Protein AF-0000000077150838 (afdb_homodimer)

Sequence (210 aa):
MEHSELSVQKILDGSKCKIVLSGEIDIYTSQRFKNELNEAVKTCNDDLYIDCKELTYIDSTGLGILVGALKEVRKENNHIYICNLKDNIKKLFLITGLDKLFKIEMEHSELSVQKILDGSKCKIVLSGEIDIYTSQRFKNELNEAVKTCNDDLYIDCKELTYIDSTGLGILVGALKEVRKENNHIYICNLKDNIKKLFLITGLDKLFKIE

Nearest PDB structures (foldseek):
  6m36-assembly1_H  TM=9.328E-01  e=1.436E-11  Bacillus subtilis subsp. subtilis str. 168
  1th8-assembly1_B  TM=9.220E-01  e=1.096E-10  Geobacillus stearothermophilus
  1til-assembly1_B  TM=8.917E-01  e=2.407E-10  Geobacillus stearothermophilus
  8ih8-assembly1_A  TM=9.254E-01  e=3.720E-07  Mycobacterium tuberculosis H37Rv
  4qtp-assembly2_B  TM=9.194E-01  e=1.134E-06  Mycobacterium avium subsp. paratuberculosis K-10

pLDDT: mean 92.22, std 9.98, range [35.28, 98.44]

Secondary structure (DSSP, 8-state):
------EEEEEEETTEEEEEEEEEESTTTHHHHHHHHHHHHHH--S-EEEEEEEEEEE-HHHHHHHHHHHHHHHHTT--EEEES--HHHHHHHHHHTGGGTSEE-/------EEEEEEETTEEEEEEEEEESTTTHHHHHHHHHHHHHH--S-EEEEEEEEEEE-HHHHHHHHHHHHHHHHTT--EEEES--HHHHHHHHHHTGGGTSEE-

Foldseek 3Di:
DPQPQWDWDWDDDPLETEIEIAGEADPVCLVVVLVRLVVSLVVRLAEYEYECQHYDYYDPSNVVSVVVSLVSNVVSPHAYEYENDDPVVVVVCVVVVVCVSHHYD/DPQPQWDWDWDDDPLETEIEIAGEADPVCLVVVLVRLVVSLVVRLAEYEYECQHYDYYDPSNVVSVVVSLVSNVVSPHAYEYENDDPVVVVVCVVVVVCVSHHYD

Organism: Ruminiclostridium cellulolyticum (strain ATCC 35319 / DSM 5812 / JCM 6584 / H10) (NCBI:txid394503)

Radius of gyration: 17.08 Å; Cα contacts (8 Å, |Δi|>4): 404; chains: 2; bounding box: 40×52×39 Å

Structure (mmCIF, N/CA/C/O backbone):
data_AF-0000000077150838-model_v1
#
lo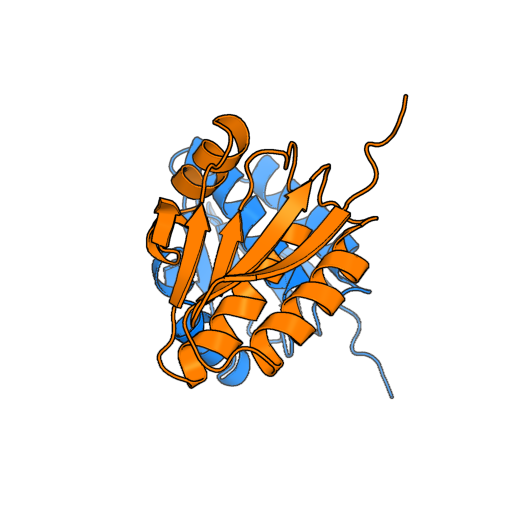op_
_entity.id
_entity.type
_entity.pdbx_description
1 polymer 'Anti-sigma factor antagonist'
#
loop_
_atom_site.group_PDB
_atom_site.id
_atom_site.type_symbol
_atom_site.label_atom_id
_atom_site.label_alt_id
_atom_site.label_comp_id
_atom_site.label_asym_id
_atom_site.label_entity_id
_atom_site.label_seq_id
_atom_site.pdbx_PDB_ins_code
_atom_site.Cartn_x
_atom_site.Cartn_y
_atom_site.Cartn_z
_atom_site.occupancy
_atom_site.B_iso_or_equiv
_atom_site.auth_seq_id
_atom_site.auth_comp_id
_atom_site.auth_asym_id
_atom_site.auth_atom_id
_atom_site.pdbx_PDB_model_num
ATOM 1 N N . MET A 1 1 ? -22.25 13.531 -12.141 1 35.28 1 MET A N 1
ATOM 2 C CA . MET A 1 1 ? -21.875 12.898 -10.883 1 35.28 1 MET A CA 1
ATOM 3 C C . MET A 1 1 ? -20.641 13.57 -10.281 1 35.28 1 MET A C 1
ATOM 5 O O . MET A 1 1 ? -19.625 13.734 -10.961 1 35.28 1 MET A O 1
ATOM 9 N N . GLU A 1 2 ? -20.734 14.523 -9.477 1 42.41 2 GLU A N 1
ATOM 10 C CA . GLU A 1 2 ? -19.672 15.367 -8.938 1 42.41 2 GLU A CA 1
ATOM 11 C C . GLU A 1 2 ? -18.484 14.523 -8.469 1 42.41 2 GLU A C 1
ATOM 13 O O . GLU A 1 2 ? -18.641 13.695 -7.57 1 42.41 2 GLU A O 1
ATOM 18 N N . HIS A 1 3 ? -17.75 13.859 -9.305 1 51.72 3 HIS A N 1
ATOM 19 C CA . HIS A 1 3 ? -16.547 13.242 -8.789 1 51.72 3 HIS A CA 1
ATOM 20 C C . HIS A 1 3 ? -15.914 14.086 -7.684 1 51.72 3 HIS A C 1
ATOM 22 O O . HIS A 1 3 ? -15.711 15.289 -7.859 1 51.72 3 HIS A O 1
ATOM 28 N N . SER A 1 4 ? -16.25 13.82 -6.457 1 63.56 4 SER A N 1
ATOM 29 C CA . SER A 1 4 ? -15.852 14.688 -5.352 1 63.56 4 SER A CA 1
ATOM 30 C C . SER A 1 4 ? -14.359 15 -5.402 1 63.56 4 SER A C 1
ATOM 32 O O . SER A 1 4 ? -13.531 14.086 -5.48 1 63.56 4 SER A O 1
ATOM 34 N N . GLU A 1 5 ? -14.031 16.078 -5.844 1 87.94 5 GLU A N 1
ATOM 35 C CA . GLU A 1 5 ? -12.688 16.625 -6.02 1 87.94 5 GLU A CA 1
ATOM 36 C C . GLU A 1 5 ? -11.859 16.469 -4.746 1 87.94 5 GLU A C 1
ATOM 38 O O . GLU A 1 5 ? -12.367 16.688 -3.643 1 87.94 5 GLU A O 1
ATOM 43 N N . LEU A 1 6 ? -10.75 15.844 -4.824 1 96.69 6 LEU A N 1
ATOM 44 C CA . LEU A 1 6 ? -9.844 15.672 -3.693 1 96.69 6 LEU A CA 1
ATOM 45 C C . LEU A 1 6 ? -9.344 17.016 -3.189 1 96.69 6 LEU A C 1
ATOM 47 O O . LEU A 1 6 ? -8.984 17.891 -3.984 1 96.69 6 LEU A O 1
ATOM 51 N N . SER A 1 7 ? -9.477 17.219 -1.882 1 97.44 7 SER A N 1
ATOM 52 C CA . SER A 1 7 ? -8.844 18.359 -1.238 1 97.44 7 SER A CA 1
ATOM 53 C C . SER A 1 7 ? -7.793 17.922 -0.229 1 97.44 7 SER A C 1
ATOM 55 O O . SER A 1 7 ? -8.008 16.969 0.526 1 97.44 7 SER A O 1
ATOM 57 N N . VAL A 1 8 ? -6.676 18.5 -0.31 1 97.38 8 VAL A N 1
ATOM 58 C CA . VAL A 1 8 ? -5.586 18.281 0.634 1 97.38 8 VAL A CA 1
ATOM 59 C C . VAL A 1 8 ? -5.191 19.609 1.287 1 97.38 8 VAL A C 1
ATOM 61 O O . VAL A 1 8 ? -4.711 20.516 0.612 1 97.38 8 VAL A O 1
ATOM 64 N N . GLN A 1 9 ? -5.461 19.688 2.551 1 96.31 9 GLN A N 1
ATOM 65 C CA . GLN A 1 9 ? -5.121 20.906 3.27 1 96.31 9 GLN A CA 1
ATOM 66 C C . GLN A 1 9 ? -4.055 20.656 4.328 1 96.31 9 GLN A C 1
ATOM 68 O O . GLN A 1 9 ? -4.188 19.719 5.133 1 96.31 9 GLN A O 1
ATOM 73 N N . LYS A 1 10 ? -3.006 21.438 4.32 1 93.88 10 LYS A N 1
ATOM 74 C CA . LYS A 1 10 ? -1.963 21.344 5.34 1 93.88 10 LYS A CA 1
ATOM 75 C C . LYS A 1 10 ? -2.197 22.375 6.453 1 93.88 10 LYS A C 1
ATOM 77 O O . LYS A 1 10 ? -2.445 23.547 6.184 1 93.88 10 LYS A O 1
ATOM 82 N N . ILE A 1 11 ? -2.229 21.828 7.598 1 91.06 11 ILE A N 1
ATOM 83 C CA . ILE A 1 11 ? -2.438 22.703 8.75 1 91.06 11 ILE A CA 1
ATOM 84 C C . ILE A 1 11 ? -1.291 22.516 9.742 1 91.06 11 ILE A C 1
ATOM 86 O O . ILE A 1 11 ? -0.839 21.406 9.992 1 91.06 11 ILE A O 1
ATOM 90 N N . LEU A 1 12 ? -0.723 23.594 10.195 1 82.06 12 LEU A N 1
ATOM 91 C CA . LEU A 1 12 ? 0.212 23.562 11.312 1 82.06 12 LEU A CA 1
ATOM 92 C C . LEU A 1 12 ? -0.512 23.797 12.633 1 82.06 12 LEU A C 1
ATOM 94 O O . LEU A 1 12 ? -1.201 24.797 12.797 1 82.06 12 LEU A O 1
ATOM 98 N N . ASP A 1 13 ? -0.674 22.766 13.336 1 77.88 13 ASP A N 1
ATOM 99 C CA . ASP A 1 13 ? -1.305 22.875 14.648 1 77.88 13 ASP A CA 1
ATOM 100 C C . ASP A 1 13 ? -0.265 22.797 15.766 1 77.88 13 ASP A C 1
ATOM 102 O O . ASP A 1 13 ? 0.03 21.719 16.281 1 77.88 13 ASP A O 1
ATOM 106 N N . GLY A 1 14 ? 0.119 23.891 16.234 1 77.38 14 GLY A N 1
ATOM 107 C CA . GLY A 1 14 ? 1.246 23.891 17.156 1 77.38 14 GLY A CA 1
ATOM 108 C C . GLY A 1 14 ? 2.5 23.281 16.562 1 77.38 14 GLY A C 1
ATOM 109 O O . GLY A 1 14 ? 2.973 23.703 15.508 1 77.38 14 GLY A O 1
ATOM 110 N N . SER A 1 15 ? 3 22.172 17.203 1 76.38 15 SER A N 1
ATOM 111 C CA . SER A 1 15 ? 4.191 21.469 16.719 1 76.38 15 SER A CA 1
ATOM 112 C C . SER A 1 15 ? 3.824 20.281 15.852 1 76.38 15 SER A C 1
ATOM 114 O O . SER A 1 15 ? 4.699 19.641 15.266 1 76.38 15 SER A O 1
ATOM 116 N N . LYS A 1 16 ? 2.482 20.219 15.695 1 84.12 16 LYS A N 1
ATOM 117 C CA . LYS A 1 16 ? 2.039 19.047 14.945 1 84.12 16 LYS A CA 1
ATOM 118 C C . LYS A 1 16 ? 1.765 19.406 13.484 1 84.12 16 LYS A C 1
ATOM 120 O O . LYS A 1 16 ? 1.167 20.438 13.195 1 84.12 16 LYS A O 1
ATOM 125 N N . CYS A 1 17 ? 2.287 18.578 12.609 1 93.25 17 CYS A N 1
ATOM 126 C CA . CYS A 1 17 ? 1.95 18.672 11.195 1 93.25 17 CYS A CA 1
ATOM 127 C C . CYS A 1 17 ? 0.695 17.859 10.875 1 93.25 17 CYS A C 1
ATOM 129 O O . CYS A 1 17 ? 0.64 16.656 11.148 1 93.25 17 CYS A O 1
ATOM 131 N N . LYS A 1 18 ? -0.279 18.562 10.391 1 95.62 18 LYS A N 1
ATOM 132 C CA . LYS A 1 18 ? -1.561 17.922 10.125 1 95.62 18 LYS A CA 1
ATOM 133 C C . LYS A 1 18 ? -1.988 18.125 8.672 1 95.62 18 LYS A C 1
ATOM 135 O O . LYS A 1 18 ? -1.862 19.219 8.133 1 95.62 18 LYS A O 1
ATOM 140 N N . ILE A 1 19 ? -2.498 17.062 8.047 1 96.5 19 ILE A N 1
ATOM 141 C CA . ILE A 1 19 ? -3.102 17.094 6.723 1 96.5 19 ILE A CA 1
ATOM 142 C C . ILE A 1 19 ? -4.574 16.703 6.816 1 96.5 19 ILE A C 1
ATOM 144 O O . ILE A 1 19 ? -4.926 15.711 7.457 1 96.5 19 ILE A O 1
ATOM 148 N N . VAL A 1 20 ? -5.391 17.531 6.188 1 97.56 20 VAL A N 1
ATOM 149 C CA . VAL A 1 20 ? -6.82 17.234 6.152 1 97.56 20 VAL A CA 1
ATOM 150 C C . VAL A 1 20 ? -7.23 16.828 4.746 1 97.56 20 VAL A C 1
ATOM 152 O O . VAL A 1 20 ? -6.984 17.547 3.777 1 97.56 20 VAL A O 1
ATOM 155 N N . LEU A 1 21 ? -7.887 15.648 4.68 1 98.19 21 LEU A N 1
ATOM 156 C CA . LEU A 1 21 ? -8.297 15.109 3.391 1 98.19 21 LEU A CA 1
ATOM 157 C C . LEU A 1 21 ? -9.812 15.141 3.24 1 98.19 21 LEU A C 1
ATOM 159 O O . LEU A 1 21 ? -10.539 14.852 4.191 1 98.19 21 LEU A O 1
ATOM 163 N N . SER A 1 22 ? -10.211 15.484 2.053 1 97.94 22 SER A N 1
ATOM 164 C CA . SER A 1 22 ? -11.617 15.367 1.684 1 97.94 22 SER A CA 1
ATOM 165 C C . SER A 1 22 ? -11.773 14.82 0.27 1 97.94 22 SER A C 1
ATOM 167 O O . SER A 1 22 ? -10.914 15.039 -0.586 1 97.94 22 SER A O 1
ATOM 169 N N . GLY A 1 23 ? -12.867 14.047 0.078 1 97.62 23 GLY A N 1
ATOM 170 C CA . GLY A 1 23 ? -13.141 13.508 -1.243 1 97.62 23 GLY A CA 1
ATOM 171 C C . GLY A 1 23 ? -12.633 12.086 -1.42 1 97.62 23 GLY A C 1
ATOM 172 O O . GLY A 1 23 ? -12.836 11.234 -0.552 1 97.62 23 GLY A O 1
ATOM 173 N N . GLU A 1 24 ? -12.133 11.828 -2.641 1 97.44 24 GLU A N 1
ATOM 174 C CA . GLU A 1 24 ? -11.734 10.461 -2.977 1 97.44 24 GLU A CA 1
ATOM 175 C C . GLU A 1 24 ? -10.289 10.422 -3.477 1 97.44 24 GLU A C 1
ATOM 177 O O . GLU A 1 24 ? -9.844 11.328 -4.18 1 97.44 24 GLU A O 1
ATOM 182 N N . ILE A 1 25 ? -9.602 9.352 -3.072 1 97.12 25 ILE A N 1
ATOM 183 C CA . ILE A 1 25 ? -8.258 9.102 -3.596 1 97.12 25 ILE A CA 1
ATOM 184 C C . ILE A 1 25 ? -8.281 7.875 -4.504 1 97.12 25 ILE A C 1
ATOM 186 O O . ILE A 1 25 ? -8.5 6.754 -4.035 1 97.12 25 ILE A O 1
ATOM 190 N N . ASP A 1 26 ? -8.109 8.156 -5.73 1 93.19 26 ASP A N 1
ATOM 191 C CA . ASP A 1 26 ? -8.055 7.113 -6.75 1 93.19 26 ASP A CA 1
ATOM 192 C C . ASP A 1 26 ? -6.973 7.41 -7.781 1 93.19 26 ASP A C 1
ATOM 194 O O . ASP A 1 26 ? -6.117 8.273 -7.559 1 93.19 26 ASP A O 1
ATOM 198 N N . ILE A 1 27 ? -7.043 6.703 -8.867 1 87.75 27 ILE A N 1
ATOM 199 C CA . ILE A 1 27 ? -5.984 6.801 -9.867 1 87.75 27 ILE A CA 1
ATOM 200 C C . ILE A 1 27 ? -5.93 8.227 -10.422 1 87.75 27 ILE A C 1
ATOM 202 O O . ILE A 1 27 ? -4.855 8.711 -10.789 1 87.75 27 ILE A O 1
ATOM 206 N N . TYR A 1 28 ? -7.023 8.883 -10.352 1 91 28 TYR A N 1
ATOM 207 C CA . TYR A 1 28 ? -7.102 10.203 -10.969 1 91 28 TYR A CA 1
ATOM 208 C C . TYR A 1 28 ? -6.605 11.281 -10.016 1 91 28 TYR A C 1
ATOM 210 O O . TYR A 1 28 ? -6.105 12.32 -10.445 1 91 28 TYR A O 1
ATOM 218 N N . THR A 1 29 ? -6.711 11.07 -8.727 1 95 29 THR A N 1
ATOM 219 C CA . THR A 1 29 ? -6.375 12.102 -7.754 1 95 29 THR A CA 1
ATOM 220 C C . THR A 1 29 ? -5.113 11.734 -6.984 1 95 29 THR A C 1
ATOM 222 O O . THR A 1 29 ? -4.578 12.547 -6.23 1 95 29 THR A O 1
ATOM 225 N N . SER A 1 30 ? -4.602 10.594 -7.215 1 94.69 30 SER A N 1
ATOM 226 C CA . SER A 1 30 ? -3.502 10.031 -6.434 1 94.69 30 SER A CA 1
ATOM 227 C C . SER A 1 30 ? -2.225 10.844 -6.609 1 94.69 30 SER A C 1
ATOM 229 O O . SER A 1 30 ? -1.438 10.984 -5.672 1 94.69 30 SER A O 1
ATOM 231 N N . GLN A 1 31 ? -2.004 11.312 -7.844 1 93.38 31 GLN A N 1
ATOM 232 C CA . GLN A 1 31 ? -0.782 12.078 -8.07 1 93.38 31 GLN A CA 1
ATOM 233 C C . GLN A 1 31 ? -0.76 13.344 -7.219 1 93.38 31 GLN A C 1
ATOM 235 O O . GLN A 1 31 ? 0.274 13.695 -6.648 1 93.38 31 GLN A O 1
ATOM 240 N N . ARG A 1 32 ? -1.81 13.969 -7.23 1 94.5 32 ARG A N 1
ATOM 241 C CA . ARG A 1 32 ? -1.914 15.156 -6.379 1 94.5 32 ARG A CA 1
ATOM 242 C C . ARG A 1 32 ? -1.705 14.789 -4.914 1 94.5 32 ARG A C 1
ATOM 244 O O . ARG A 1 32 ? -0.963 15.469 -4.199 1 94.5 32 ARG A O 1
ATOM 251 N N . PHE A 1 33 ? -2.352 13.781 -4.461 1 96.88 33 PHE A N 1
ATOM 252 C CA . PHE A 1 33 ? -2.199 13.32 -3.084 1 96.88 33 PHE A CA 1
ATOM 253 C C . PHE A 1 33 ? -0.743 13 -2.779 1 96.88 33 PHE A C 1
ATOM 255 O O . PHE A 1 33 ? -0.204 13.43 -1.76 1 96.88 33 PHE A O 1
ATOM 262 N N . LYS A 1 34 ? -0.144 12.312 -3.666 1 96.38 34 LYS A N 1
ATOM 263 C CA .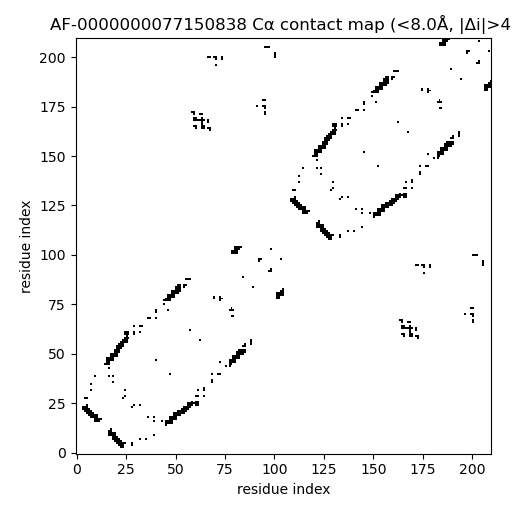 LYS A 1 34 ? 1.258 11.945 -3.504 1 96.38 34 LYS A CA 1
ATOM 264 C C . LYS A 1 34 ? 2.141 13.18 -3.342 1 96.38 34 LYS A C 1
ATOM 266 O O . LYS A 1 34 ? 2.953 13.25 -2.418 1 96.38 34 LYS A O 1
ATOM 271 N N . ASN A 1 35 ? 1.986 14.125 -4.223 1 96.06 35 ASN A N 1
ATOM 272 C CA . ASN A 1 35 ? 2.799 15.336 -4.188 1 96.06 35 ASN A CA 1
ATOM 273 C C . ASN A 1 35 ? 2.617 16.094 -2.875 1 96.06 35 ASN A C 1
ATOM 275 O O . ASN A 1 35 ? 3.598 16.5 -2.244 1 96.06 35 ASN A O 1
ATOM 279 N N . GLU A 1 36 ? 1.4 16.25 -2.512 1 95.75 36 GLU A N 1
ATOM 280 C CA . GLU A 1 36 ? 1.094 17.016 -1.308 1 95.75 36 GLU A CA 1
ATOM 281 C C . GLU A 1 36 ? 1.59 16.297 -0.055 1 95.75 36 GLU A C 1
ATOM 283 O O . GLU A 1 36 ? 2.127 16.938 0.856 1 95.75 36 GLU A O 1
ATOM 288 N N . LEU A 1 37 ? 1.388 15.023 -0.005 1 96.56 37 LEU A N 1
ATOM 289 C CA . LEU A 1 37 ? 1.838 14.242 1.144 1 96.56 37 LEU A CA 1
ATOM 290 C C . LEU A 1 37 ? 3.359 14.25 1.242 1 96.56 37 LEU A C 1
ATOM 292 O O . LEU A 1 37 ? 3.914 14.43 2.328 1 96.56 37 LEU A O 1
ATOM 296 N N . ASN A 1 38 ? 4.012 14.117 0.109 1 94.56 38 ASN A N 1
ATOM 297 C CA . ASN A 1 38 ? 5.469 14.148 0.093 1 94.56 38 ASN A CA 1
ATOM 298 C C . ASN A 1 38 ? 6.008 15.492 0.584 1 94.56 38 ASN A C 1
ATOM 300 O O . ASN A 1 38 ? 6.988 15.539 1.329 1 94.56 38 ASN A O 1
ATOM 304 N N . GLU A 1 39 ? 5.383 16.469 0.132 1 94.44 39 GLU A N 1
ATOM 305 C CA . GLU A 1 39 ? 5.789 17.797 0.577 1 94.44 39 GLU A CA 1
ATOM 306 C C . GLU A 1 39 ? 5.617 17.953 2.086 1 94.44 39 GLU A C 1
ATOM 308 O O . GLU A 1 39 ? 6.477 18.531 2.76 1 94.44 39 GLU A O 1
ATOM 313 N N . ALA A 1 40 ? 4.5 17.469 2.6 1 93.88 40 ALA A N 1
ATOM 314 C CA . ALA A 1 40 ? 4.242 17.547 4.035 1 93.88 40 ALA A CA 1
ATOM 315 C C . ALA A 1 40 ? 5.285 16.766 4.824 1 93.88 40 ALA A C 1
ATOM 317 O O . ALA A 1 40 ? 5.785 17.234 5.848 1 93.88 40 ALA A O 1
ATOM 318 N N . VAL A 1 41 ? 5.641 15.586 4.375 1 93.19 41 VAL A N 1
ATOM 319 C CA . VAL A 1 41 ? 6.613 14.727 5.035 1 93.19 41 VAL A CA 1
ATOM 320 C C . VAL A 1 41 ? 7.98 15.406 5.055 1 93.19 41 VAL A C 1
ATOM 322 O O . VAL A 1 41 ? 8.695 15.344 6.059 1 93.19 41 VAL A O 1
ATOM 325 N N . LYS A 1 42 ? 8.273 16.062 3.98 1 90.25 42 LYS A N 1
ATOM 326 C CA . LYS A 1 42 ? 9.578 16.719 3.854 1 90.25 42 LYS A CA 1
ATOM 327 C C . LYS A 1 42 ? 9.672 17.938 4.754 1 90.25 42 LYS A C 1
ATOM 329 O O . LYS A 1 42 ? 10.75 18.266 5.266 1 90.25 42 LYS A O 1
ATOM 334 N N . THR A 1 43 ? 8.586 18.547 4.898 1 88.94 43 THR A N 1
ATOM 335 C CA . THR A 1 43 ? 8.602 19.828 5.605 1 88.94 43 THR A CA 1
ATOM 336 C C . THR A 1 43 ? 8.359 19.625 7.098 1 88.94 43 THR A C 1
ATOM 338 O O . THR A 1 43 ? 8.805 20.422 7.922 1 88.94 43 THR A O 1
ATOM 341 N N . CYS A 1 44 ? 7.629 18.516 7.348 1 86.69 44 CYS A N 1
ATOM 342 C CA . CYS A 1 44 ? 7.309 18.203 8.742 1 86.69 44 CYS A CA 1
ATOM 343 C C . CYS A 1 44 ? 8.445 17.438 9.406 1 86.69 44 CYS A C 1
ATOM 345 O O . CYS A 1 44 ? 8.867 16.391 8.906 1 86.69 44 CYS A O 1
ATOM 347 N N . ASN A 1 45 ? 9.117 17.875 10.328 1 81.62 45 ASN A N 1
ATOM 348 C CA . ASN A 1 45 ? 10.188 17.188 11.055 1 81.62 45 ASN A CA 1
ATOM 349 C C . ASN A 1 45 ? 9.664 16.547 12.328 1 81.62 45 ASN A C 1
ATOM 351 O O . ASN A 1 45 ? 10.344 16.547 13.359 1 81.62 45 ASN A O 1
ATOM 355 N N . ASP A 1 46 ? 8.406 16.141 12.328 1 90.38 46 ASP A N 1
ATOM 356 C CA . ASP A 1 46 ? 7.73 15.523 13.461 1 90.38 46 ASP A CA 1
ATOM 357 C C . ASP A 1 46 ? 6.676 14.523 12.992 1 90.38 46 ASP A C 1
ATOM 359 O O . ASP A 1 46 ? 6.633 14.164 11.82 1 90.38 46 ASP A O 1
ATOM 363 N N . ASP A 1 47 ? 5.867 14.07 13.938 1 93.94 47 ASP A N 1
ATOM 364 C CA . ASP A 1 47 ? 4.762 13.18 13.594 1 93.94 47 ASP A CA 1
ATOM 365 C C . ASP A 1 47 ? 3.777 13.875 12.656 1 93.94 47 ASP A C 1
ATOM 367 O O . ASP A 1 47 ? 3.545 15.078 12.766 1 93.94 47 ASP A O 1
ATOM 371 N N . LEU A 1 48 ? 3.32 13.133 11.719 1 95.62 48 LEU A N 1
ATOM 372 C CA . LEU A 1 48 ? 2.334 13.641 10.773 1 95.62 48 LEU A CA 1
ATOM 373 C C . LEU A 1 48 ? 0.946 13.086 11.078 1 95.62 48 LEU A C 1
ATOM 375 O O . LEU A 1 48 ? 0.779 11.883 11.25 1 95.62 48 LEU A O 1
ATOM 379 N N . TYR A 1 49 ? -0.016 14 11.242 1 96.75 49 TYR A N 1
ATOM 380 C CA . TYR A 1 49 ? -1.407 13.633 11.469 1 96.75 49 TYR A CA 1
ATOM 381 C C . TYR A 1 49 ? -2.236 13.812 10.203 1 96.75 49 TYR A C 1
ATOM 383 O O . TYR A 1 49 ? -2.252 14.898 9.617 1 96.75 49 TYR A O 1
ATOM 391 N N . ILE A 1 50 ? -2.863 12.75 9.766 1 97.56 50 ILE A N 1
ATOM 392 C CA . ILE A 1 50 ? -3.723 12.797 8.594 1 97.56 50 ILE A CA 1
ATOM 393 C C . ILE A 1 50 ? -5.184 12.656 9.008 1 97.56 50 ILE A C 1
ATOM 395 O O . ILE A 1 50 ? -5.602 11.594 9.477 1 97.56 50 ILE A O 1
ATOM 399 N N . ASP A 1 51 ? -5.91 13.727 8.867 1 97.94 51 ASP A N 1
ATOM 400 C CA . ASP A 1 51 ? -7.332 13.742 9.211 1 97.94 51 ASP A CA 1
ATOM 401 C C . ASP A 1 51 ? -8.188 13.328 8.023 1 97.94 51 ASP A C 1
ATOM 403 O O . ASP A 1 51 ? -8.219 14.023 7 1 97.94 51 ASP A O 1
ATOM 407 N N . CYS A 1 52 ? -8.992 12.25 8.156 1 98.44 52 CYS A N 1
ATOM 408 C CA . CYS A 1 52 ? -9.734 11.656 7.047 1 98.44 52 CYS A CA 1
ATOM 409 C C . CYS A 1 52 ? -11.234 11.805 7.262 1 98.44 52 CYS A C 1
ATOM 411 O O . CYS A 1 52 ? -12.023 11.062 6.668 1 98.44 52 CYS A O 1
ATOM 413 N N . LYS A 1 53 ? -11.602 12.719 8.07 1 97.94 53 LYS A N 1
ATOM 414 C CA . LYS A 1 53 ? -13.008 12.891 8.43 1 97.94 53 LYS A CA 1
ATOM 415 C C . LYS A 1 53 ? -13.883 13.023 7.18 1 97.94 53 LYS A C 1
ATOM 417 O O . LYS A 1 53 ? -14.992 12.492 7.137 1 97.94 53 LYS A O 1
ATOM 422 N N . GLU A 1 54 ? -13.414 13.703 6.184 1 97.81 54 GLU A N 1
ATOM 423 C CA . GLU A 1 54 ? -14.219 13.969 5 1 97.81 54 GLU A CA 1
ATOM 424 C C . GLU A 1 54 ? -13.711 13.188 3.791 1 97.81 54 GLU A C 1
ATOM 426 O O . GLU A 1 54 ? -14.07 13.492 2.652 1 97.81 54 GLU A O 1
ATOM 431 N N . LEU A 1 55 ? -12.758 12.289 4.004 1 98.25 55 LEU A N 1
ATOM 432 C CA . LEU A 1 55 ? -12.344 11.367 2.951 1 98.25 55 LEU A CA 1
ATOM 433 C C . LEU A 1 55 ? -13.367 10.25 2.777 1 98.25 55 LEU A C 1
ATOM 435 O O . LEU A 1 55 ? -13.664 9.523 3.727 1 98.25 55 LEU A O 1
ATOM 439 N N . THR A 1 56 ? -13.82 10.008 1.562 1 97.75 56 THR A N 1
ATOM 440 C CA . THR A 1 56 ? -14.945 9.094 1.371 1 97.75 56 THR A CA 1
ATOM 441 C C . THR A 1 56 ? -14.477 7.805 0.694 1 97.75 56 THR A C 1
ATOM 443 O O . THR A 1 56 ? -15.188 6.793 0.721 1 97.75 56 THR A O 1
ATOM 446 N N . TYR A 1 57 ? -13.344 7.934 0.058 1 97.12 57 TYR A N 1
ATOM 447 C CA . TYR A 1 57 ? -12.875 6.754 -0.659 1 97.12 57 TYR A CA 1
ATOM 448 C C . TYR A 1 57 ? -11.359 6.797 -0.845 1 97.12 57 TYR A C 1
ATOM 450 O O . TYR A 1 57 ? -10.789 7.863 -1.068 1 97.12 57 TYR A O 1
ATOM 458 N N . ILE A 1 58 ? -10.734 5.605 -0.784 1 97.25 58 ILE A N 1
ATOM 459 C CA . ILE A 1 58 ? -9.328 5.434 -1.108 1 97.25 58 ILE A CA 1
ATOM 460 C C . ILE A 1 58 ? -9.102 4.062 -1.739 1 97.25 58 ILE A C 1
ATOM 462 O O . ILE A 1 58 ? -9.656 3.062 -1.276 1 97.25 58 ILE A O 1
ATOM 466 N N . ASP A 1 59 ? -8.367 4.023 -2.859 1 94.31 59 ASP A N 1
ATOM 467 C CA . ASP A 1 59 ? -8.094 2.736 -3.488 1 94.31 59 ASP A CA 1
ATOM 468 C C . ASP A 1 59 ? -6.645 2.307 -3.256 1 94.31 59 ASP A C 1
ATOM 470 O O . ASP A 1 59 ? -5.98 2.812 -2.35 1 94.31 59 ASP A O 1
ATOM 474 N N . SER A 1 60 ? -6.207 1.382 -3.982 1 93.44 60 SER A N 1
ATOM 475 C CA . SER A 1 60 ? -4.875 0.819 -3.795 1 93.44 60 SER A CA 1
ATOM 476 C C . SER A 1 60 ? -3.791 1.855 -4.074 1 93.44 60 SER A C 1
ATOM 478 O O . SER A 1 60 ? -2.736 1.848 -3.438 1 93.44 60 SER A O 1
ATOM 480 N N . THR A 1 61 ? -4.086 2.773 -5.023 1 93.31 61 THR A N 1
ATOM 481 C CA . THR A 1 61 ? -3.104 3.816 -5.305 1 93.31 61 THR A CA 1
ATOM 482 C C . THR A 1 61 ? -2.896 4.707 -4.082 1 93.31 61 THR A C 1
ATOM 484 O O . THR A 1 61 ? -1.76 5.012 -3.717 1 93.31 61 THR A O 1
ATOM 487 N N . GLY A 1 62 ? -3.961 5.062 -3.482 1 96.69 62 GLY A N 1
ATOM 488 C CA . GLY A 1 62 ? -3.887 5.855 -2.264 1 96.69 62 GLY A CA 1
ATOM 489 C C . GLY A 1 62 ? -3.195 5.129 -1.124 1 96.69 62 GLY A C 1
ATOM 490 O O . GLY A 1 62 ? -2.381 5.719 -0.41 1 96.69 62 GLY A O 1
ATOM 491 N N . LEU A 1 63 ? -3.482 3.908 -1 1 96.38 63 LEU A N 1
ATOM 492 C CA . LEU A 1 63 ? -2.861 3.111 0.051 1 96.38 63 LEU A CA 1
ATOM 493 C C . LEU A 1 63 ? -1.354 3.012 -0.16 1 96.38 63 LEU A C 1
ATOM 495 O O . LEU A 1 63 ? -0.58 3.115 0.795 1 96.38 63 LEU A O 1
ATOM 499 N N . GLY A 1 64 ? -0.996 2.797 -1.357 1 96.69 64 GLY A N 1
ATOM 500 C CA . GLY A 1 64 ? 0.422 2.744 -1.677 1 96.69 64 GLY A CA 1
ATOM 501 C C . GLY A 1 64 ? 1.152 4.035 -1.36 1 96.69 64 GLY A C 1
ATOM 502 O O . GLY A 1 64 ? 2.285 4.012 -0.873 1 96.69 64 GLY A O 1
ATOM 503 N N . ILE A 1 65 ? 0.481 5.109 -1.656 1 97.06 65 ILE A N 1
ATOM 504 C CA . ILE A 1 65 ? 1.059 6.422 -1.377 1 97.06 65 ILE A CA 1
ATOM 505 C C . ILE A 1 65 ? 1.258 6.586 0.127 1 97.06 65 ILE A C 1
ATOM 507 O O . ILE A 1 65 ? 2.295 7.086 0.571 1 97.06 65 ILE A O 1
ATOM 511 N N . LEU A 1 66 ? 0.303 6.152 0.945 1 97.44 66 LEU A N 1
ATOM 512 C CA . LEU A 1 66 ? 0.442 6.191 2.396 1 97.44 66 LEU A CA 1
ATOM 513 C C . LEU A 1 66 ? 1.624 5.34 2.852 1 97.44 66 LEU A C 1
ATOM 515 O O . LEU A 1 66 ? 2.424 5.777 3.684 1 97.44 66 LEU A O 1
ATOM 519 N N . VAL A 1 67 ? 1.787 4.223 2.273 1 96.19 67 VAL A N 1
ATOM 520 C CA . VAL A 1 67 ? 2.885 3.324 2.615 1 96.19 67 VAL A CA 1
ATOM 521 C C . VAL A 1 67 ? 4.215 3.957 2.213 1 96.19 67 VAL A C 1
ATOM 523 O O . VAL A 1 67 ? 5.199 3.879 2.955 1 96.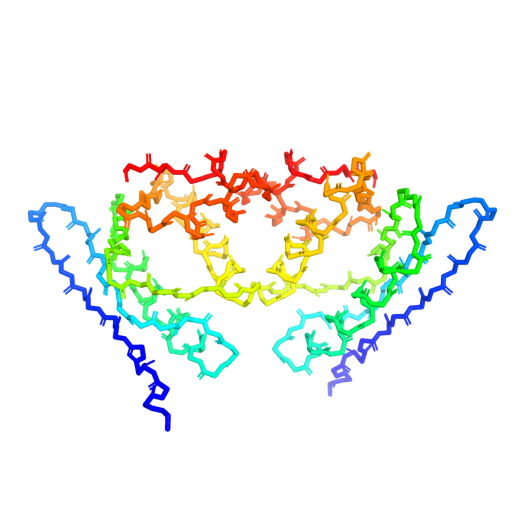19 67 VAL A O 1
ATOM 526 N N . GLY A 1 68 ? 4.238 4.523 1.051 1 94.56 68 GLY A N 1
ATOM 527 C CA . GLY A 1 68 ? 5.434 5.238 0.63 1 94.56 68 GLY A CA 1
ATOM 528 C C . GLY A 1 68 ? 5.836 6.344 1.587 1 94.56 68 GLY A C 1
ATOM 529 O O . GLY A 1 68 ? 7.023 6.551 1.842 1 94.56 68 GLY A O 1
ATOM 530 N N . ALA A 1 69 ? 4.863 7.047 2.055 1 95.19 69 ALA A N 1
ATOM 531 C CA . ALA A 1 69 ? 5.125 8.133 2.994 1 95.19 69 ALA A CA 1
ATOM 532 C C . ALA A 1 69 ? 5.68 7.602 4.312 1 95.19 69 ALA A C 1
ATOM 534 O O . ALA A 1 69 ? 6.484 8.266 4.969 1 95.19 69 ALA A O 1
ATOM 535 N N . LEU A 1 70 ? 5.211 6.449 4.688 1 93.44 70 LEU A N 1
ATOM 536 C CA . LEU A 1 70 ? 5.684 5.816 5.91 1 93.44 70 LEU A CA 1
ATOM 537 C C . LEU A 1 70 ? 7.191 5.574 5.852 1 93.44 70 LEU A C 1
ATOM 539 O O . LEU A 1 70 ? 7.895 5.785 6.84 1 93.44 70 LEU A O 1
ATOM 543 N N . LYS A 1 71 ? 7.633 5.137 4.711 1 91.62 71 LYS A N 1
ATOM 544 C CA . LYS A 1 71 ? 9.062 4.906 4.496 1 91.62 71 LYS A CA 1
ATOM 545 C C . LYS A 1 71 ? 9.875 6.152 4.828 1 91.62 71 LYS A C 1
ATOM 547 O O . LYS A 1 71 ? 10.883 6.074 5.531 1 91.62 71 LYS A O 1
ATOM 552 N N . GLU A 1 72 ? 9.383 7.242 4.422 1 91.62 72 GLU A N 1
ATOM 553 C CA . GLU A 1 72 ? 10.102 8.5 4.598 1 91.62 72 GLU A CA 1
ATOM 554 C C . GLU A 1 72 ? 10.047 8.969 6.051 1 91.62 72 GLU A C 1
ATOM 556 O O . GLU A 1 72 ? 11.055 9.422 6.602 1 91.62 72 GLU A O 1
ATOM 561 N N . VAL A 1 73 ? 8.953 8.836 6.625 1 92.81 73 VAL A N 1
ATOM 562 C CA . VAL A 1 73 ? 8.75 9.312 7.988 1 92.81 73 VAL A CA 1
ATOM 563 C C . VAL A 1 73 ? 9.539 8.453 8.969 1 92.81 73 VAL A C 1
ATOM 565 O O . VAL A 1 73 ? 10.094 8.961 9.945 1 92.81 73 VAL A O 1
ATOM 568 N N . ARG A 1 74 ? 9.656 7.18 8.719 1 92.25 74 ARG A N 1
ATOM 569 C CA . ARG A 1 74 ? 10.32 6.246 9.625 1 92.25 74 ARG A CA 1
ATOM 570 C C . ARG A 1 74 ? 11.836 6.422 9.578 1 92.25 74 ARG A C 1
ATOM 572 O O . ARG A 1 74 ? 12.531 6.109 10.547 1 92.25 74 ARG A O 1
ATOM 579 N N . LYS A 1 75 ? 12.25 6.902 8.469 1 88.56 75 LYS A N 1
ATOM 580 C CA . LYS A 1 75 ? 13.68 7.215 8.383 1 88.56 75 LYS A CA 1
ATOM 581 C C . LYS A 1 75 ? 14.086 8.227 9.453 1 88.56 75 LYS A C 1
ATOM 583 O O . LYS A 1 75 ? 15.234 8.227 9.898 1 88.56 75 LYS A O 1
ATOM 588 N N . GLU A 1 76 ? 13.18 9.016 9.898 1 88.75 76 GLU A N 1
ATOM 589 C CA . GLU A 1 76 ? 13.445 10.055 10.891 1 88.75 76 GLU A CA 1
ATOM 590 C C . GLU A 1 76 ? 12.867 9.68 12.25 1 88.75 76 GLU A C 1
ATOM 592 O O . GLU A 1 76 ? 12.75 10.531 13.133 1 88.75 76 GLU A O 1
ATOM 597 N N . ASN A 1 77 ? 12.398 8.453 12.398 1 91.69 77 ASN A N 1
ATOM 598 C CA . ASN A 1 77 ? 11.859 7.898 13.633 1 91.69 77 ASN A CA 1
ATOM 599 C C . ASN A 1 77 ? 10.57 8.602 14.047 1 91.69 77 ASN A C 1
ATOM 601 O O . ASN A 1 77 ? 10.32 8.812 15.234 1 91.69 77 ASN A O 1
ATOM 605 N N . ASN A 1 78 ? 9.875 9.141 13.078 1 93.31 78 ASN A N 1
ATOM 606 C CA . ASN A 1 78 ? 8.562 9.734 13.297 1 93.31 78 ASN A CA 1
ATOM 607 C C . ASN A 1 78 ? 7.441 8.75 12.945 1 93.31 78 ASN A C 1
ATOM 609 O O . ASN A 1 78 ? 7.707 7.629 12.516 1 93.31 78 ASN A O 1
ATOM 613 N N . HIS A 1 79 ? 6.152 9.273 13.219 1 93.88 79 HIS A N 1
ATOM 614 C CA . HIS A 1 79 ? 5 8.414 12.977 1 93.88 79 HIS A CA 1
ATOM 615 C C . HIS A 1 79 ? 3.936 9.141 12.156 1 93.88 79 HIS A C 1
ATOM 617 O O . HIS A 1 79 ? 3.936 10.375 12.078 1 93.88 79 HIS A O 1
ATOM 623 N N . ILE A 1 80 ? 3.18 8.289 11.484 1 95.62 80 ILE A N 1
ATOM 624 C CA . ILE A 1 80 ? 1.984 8.812 10.836 1 95.62 80 ILE A CA 1
ATOM 625 C C . ILE A 1 80 ? 0.74 8.359 11.594 1 95.62 80 ILE A C 1
ATOM 627 O O . ILE A 1 80 ? 0.537 7.168 11.812 1 95.62 80 ILE A O 1
ATOM 631 N N . TYR A 1 81 ? -0.018 9.344 12.039 1 96.56 81 TYR A N 1
ATOM 632 C CA . TYR A 1 81 ? -1.312 9.102 12.672 1 96.56 81 TYR A CA 1
ATOM 633 C C . TYR A 1 81 ? -2.449 9.328 11.68 1 96.56 81 TYR A C 1
ATOM 635 O O . TYR A 1 81 ? -2.533 10.383 11.047 1 96.56 81 TYR A O 1
ATOM 643 N N . ILE A 1 82 ? -3.238 8.297 11.477 1 98 82 ILE A N 1
ATOM 644 C CA . ILE A 1 82 ? -4.43 8.406 10.641 1 98 82 ILE A CA 1
ATOM 645 C C . ILE A 1 82 ? -5.664 8.594 11.531 1 98 82 ILE A C 1
ATOM 647 O O . ILE A 1 82 ? -5.984 7.727 12.344 1 98 82 ILE A O 1
ATOM 651 N N . CYS A 1 83 ? -6.355 9.703 11.312 1 97.81 83 CYS A N 1
ATOM 652 C CA . CYS A 1 83 ? -7.422 10.094 12.234 1 97.81 83 CYS A CA 1
ATOM 653 C C . CYS A 1 83 ? -8.766 10.125 11.516 1 97.81 83 CYS A C 1
ATOM 655 O O . CYS A 1 83 ? -8.844 10.484 10.344 1 97.81 83 CYS A O 1
ATOM 657 N N . ASN A 1 84 ? -9.852 9.688 12.242 1 98.25 84 ASN A N 1
ATOM 658 C CA . ASN A 1 84 ? -11.242 9.883 11.859 1 98.25 84 ASN A CA 1
ATOM 659 C C . ASN A 1 84 ? -11.57 9.148 10.555 1 98.25 84 ASN A C 1
ATOM 661 O O . ASN A 1 84 ? -12.227 9.711 9.672 1 98.25 84 ASN A O 1
ATOM 665 N N . LEU A 1 85 ? -11.062 7.969 10.438 1 97.94 85 LEU A N 1
ATOM 666 C CA . LEU A 1 85 ? -11.383 7.164 9.266 1 97.94 85 LEU A CA 1
ATOM 667 C C . LEU A 1 85 ? -12.867 6.812 9.25 1 97.94 85 LEU A C 1
ATOM 669 O O . LEU A 1 85 ? -13.438 6.441 10.273 1 97.94 85 LEU A O 1
ATOM 673 N N . LYS A 1 86 ? -13.422 6.965 8.141 1 98 86 LYS A N 1
ATOM 674 C CA . LYS A 1 86 ? -14.766 6.426 7.977 1 98 86 LYS A CA 1
ATOM 675 C C . LYS A 1 86 ? -14.766 4.902 8.039 1 98 86 LYS A C 1
ATOM 677 O O . LYS A 1 86 ? -13.742 4.27 7.766 1 98 86 LYS A O 1
ATOM 682 N N . ASP A 1 87 ? -15.867 4.312 8.305 1 97.06 87 ASP A N 1
ATOM 683 C CA . ASP A 1 87 ? -15.977 2.879 8.562 1 97.06 87 ASP A CA 1
ATOM 684 C C . ASP A 1 87 ? -15.469 2.064 7.375 1 97.06 87 ASP A C 1
ATOM 686 O O . ASP A 1 87 ? -14.742 1.083 7.555 1 97.06 87 ASP A O 1
ATOM 690 N N . ASN A 1 88 ? -15.859 2.473 6.191 1 96.06 88 ASN A N 1
ATOM 691 C CA . ASN A 1 88 ? -15.469 1.725 5 1 96.06 88 ASN A CA 1
ATOM 692 C C . ASN A 1 88 ? -13.953 1.739 4.797 1 96.06 88 ASN A C 1
ATOM 694 O O . ASN A 1 88 ? -13.367 0.729 4.41 1 96.06 88 ASN A O 1
ATOM 698 N N . ILE A 1 89 ? -13.336 2.867 5.102 1 97.38 89 ILE A N 1
ATOM 699 C CA . ILE A 1 89 ? -11.891 2.99 4.93 1 97.38 89 ILE A CA 1
ATOM 700 C C . ILE A 1 89 ? -11.18 2.283 6.078 1 97.38 89 ILE A C 1
ATOM 702 O O . ILE A 1 89 ? -10.148 1.631 5.867 1 97.38 89 ILE A O 1
ATOM 706 N N . LYS A 1 90 ? -11.742 2.404 7.242 1 96.94 90 LYS A N 1
ATOM 707 C CA . LYS A 1 90 ? -11.18 1.709 8.398 1 96.94 90 LYS A CA 1
ATOM 708 C C . LYS A 1 90 ? -11.164 0.199 8.18 1 96.94 90 LYS A C 1
ATOM 710 O O . LYS A 1 90 ? -10.18 -0.472 8.492 1 96.94 90 LYS A O 1
ATOM 715 N N . LYS A 1 91 ? -12.203 -0.308 7.672 1 94.5 91 LYS A N 1
ATOM 716 C CA . LYS A 1 91 ? -12.281 -1.734 7.367 1 94.5 91 LYS A CA 1
ATOM 717 C C . LYS A 1 91 ? -11.172 -2.154 6.406 1 94.5 91 LYS A C 1
ATOM 719 O O . LYS A 1 91 ? -10.578 -3.223 6.566 1 94.5 91 LYS A O 1
ATOM 724 N N . LEU A 1 92 ? -10.984 -1.318 5.457 1 94 92 LEU A N 1
ATOM 725 C CA . LEU A 1 92 ? -9.922 -1.583 4.492 1 94 92 LEU A CA 1
ATOM 726 C C . LEU A 1 92 ? -8.57 -1.691 5.191 1 94 92 LEU A C 1
ATOM 728 O O . LEU A 1 92 ? -7.793 -2.604 4.906 1 94 92 LEU A O 1
ATOM 732 N N . PHE A 1 93 ? -8.266 -0.818 6.129 1 96.25 93 PHE A N 1
ATOM 733 C CA . PHE A 1 93 ? -7.02 -0.848 6.883 1 96.25 93 PHE A CA 1
ATOM 734 C C . PHE A 1 93 ? -6.918 -2.125 7.711 1 96.25 93 PHE A C 1
ATOM 736 O O . PHE A 1 93 ? -5.852 -2.74 7.781 1 96.25 93 PHE A O 1
ATOM 743 N N . LEU A 1 94 ? -8.039 -2.541 8.258 1 94.62 94 LEU A N 1
ATOM 744 C CA . LEU A 1 94 ? -8.062 -3.717 9.117 1 94.62 94 LEU A CA 1
ATOM 745 C C . LEU A 1 94 ? -7.84 -4.992 8.312 1 94.62 94 LEU A C 1
ATOM 747 O O . LEU A 1 94 ? -6.996 -5.82 8.664 1 94.62 94 LEU A O 1
ATOM 751 N N . ILE A 1 95 ? -8.5 -5.082 7.199 1 92.62 95 ILE A N 1
ATOM 752 C CA . ILE A 1 95 ? -8.438 -6.293 6.383 1 92.62 95 ILE A CA 1
ATOM 753 C C . ILE A 1 95 ? -7.035 -6.449 5.805 1 92.62 95 ILE A C 1
ATOM 755 O O . ILE A 1 95 ? -6.512 -7.562 5.719 1 92.62 95 ILE A O 1
ATOM 759 N N . THR A 1 96 ? -6.438 -5.328 5.441 1 92.31 96 THR A N 1
ATOM 760 C CA . THR A 1 96 ? -5.129 -5.391 4.801 1 92.31 96 THR A CA 1
ATOM 761 C C . THR A 1 96 ? -4.02 -5.48 5.844 1 92.31 96 THR A C 1
ATOM 763 O O . THR A 1 96 ? -2.873 -5.801 5.516 1 92.31 96 THR A O 1
ATOM 766 N N . GLY A 1 97 ? -4.34 -5.145 7.129 1 93.19 97 GLY A N 1
ATOM 767 C CA . GLY A 1 97 ? -3.35 -5.137 8.195 1 93.19 97 GLY A CA 1
ATOM 768 C C . GLY A 1 97 ? -2.596 -3.824 8.305 1 93.19 97 GLY A C 1
ATOM 769 O O . GLY A 1 97 ? -1.64 -3.713 9.07 1 93.19 97 GLY A O 1
ATOM 770 N N . LEU A 1 98 ? -3.033 -2.83 7.559 1 94.94 98 LEU A N 1
ATOM 771 C CA . LEU A 1 98 ? -2.342 -1.546 7.582 1 94.94 98 LEU A CA 1
ATOM 772 C C . LEU A 1 98 ? -2.488 -0.871 8.938 1 94.94 98 LEU A C 1
ATOM 774 O O . LEU A 1 98 ? -1.704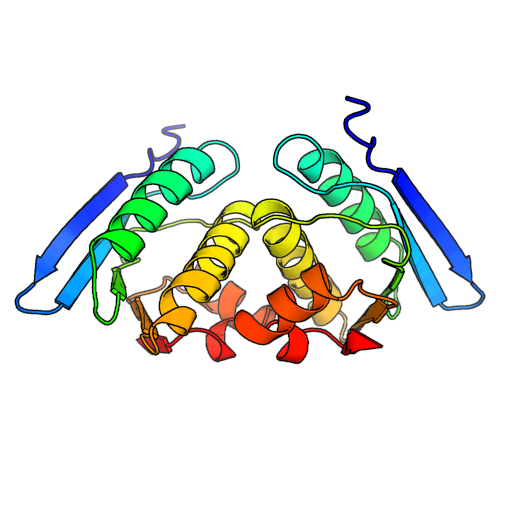 0.016 9.289 1 94.94 98 LEU A O 1
ATOM 778 N N . ASP A 1 99 ? -3.479 -1.287 9.68 1 94.31 99 ASP A N 1
ATOM 779 C CA . ASP A 1 99 ? -3.664 -0.752 11.023 1 94.31 99 ASP A CA 1
ATOM 780 C C . ASP A 1 99 ? -2.49 -1.119 11.93 1 94.31 99 ASP A C 1
ATOM 782 O O . ASP A 1 99 ? -2.311 -0.524 12.992 1 94.31 99 ASP A O 1
ATOM 786 N N . LYS A 1 100 ? -1.676 -1.993 11.547 1 93.75 100 LYS A N 1
ATOM 787 C CA . LYS A 1 100 ? -0.483 -2.369 12.297 1 93.75 100 LYS A CA 1
ATOM 788 C C . LYS A 1 100 ? 0.702 -1.481 11.93 1 93.75 100 LYS A C 1
ATOM 790 O O . LYS A 1 100 ? 1.706 -1.451 12.648 1 93.75 100 LYS A O 1
ATOM 795 N N . LEU A 1 101 ? 0.62 -0.812 10.805 1 94.06 101 LEU A N 1
ATOM 796 C CA . LEU A 1 101 ? 1.731 -0.006 10.312 1 94.06 101 LEU A CA 1
ATOM 797 C C . LEU A 1 101 ? 1.528 1.467 10.648 1 94.06 101 LEU A C 1
ATOM 799 O O . LEU A 1 101 ? 2.498 2.211 10.812 1 94.06 101 LEU A O 1
ATOM 803 N N . PHE A 1 102 ? 0.265 1.781 10.703 1 95.06 102 PHE A N 1
ATOM 804 C CA . PHE A 1 102 ? -0.104 3.158 11.008 1 95.06 102 PHE A CA 1
ATOM 805 C C . PHE A 1 102 ? -0.717 3.254 12.398 1 95.06 102 PHE A C 1
ATOM 807 O O . PHE A 1 102 ? -1.285 2.283 12.906 1 95.06 102 PHE A O 1
ATOM 814 N N . LYS A 1 103 ? -0.575 4.426 12.992 1 94 103 LYS A N 1
ATOM 815 C CA . LYS A 1 103 ? -1.349 4.715 14.195 1 94 103 LYS A CA 1
ATOM 816 C C . LYS A 1 103 ? -2.732 5.25 13.844 1 94 103 LYS A C 1
ATOM 818 O O . LYS A 1 103 ? -2.855 6.324 13.258 1 94 103 LYS A O 1
ATOM 823 N N . ILE A 1 104 ? -3.723 4.441 14.211 1 95 104 ILE A N 1
ATOM 824 C CA . ILE A 1 104 ? -5.09 4.84 13.883 1 95 104 ILE A CA 1
ATOM 825 C C . ILE A 1 104 ? -5.738 5.488 15.102 1 95 104 ILE A C 1
ATOM 827 O O . ILE A 1 104 ? -5.691 4.938 16.203 1 95 104 ILE A O 1
ATOM 831 N N . GLU A 1 105 ? -6.211 6.602 14.961 1 89.12 105 GLU A N 1
ATOM 832 C CA . GLU A 1 105 ? -6.879 7.336 16.031 1 89.12 105 GLU A CA 1
ATOM 833 C C . GLU A 1 105 ? -8.312 7.688 15.656 1 89.12 105 GLU A C 1
ATOM 835 O O . GLU A 1 105 ? -8.586 8.031 14.508 1 89.12 105 GLU A O 1
ATOM 840 N N . MET B 1 1 ? 17.484 4.055 -23.188 1 35.53 1 MET B N 1
ATOM 841 C CA . MET B 1 1 ? 17.453 3.426 -21.875 1 35.53 1 MET B CA 1
ATOM 842 C C . MET B 1 1 ? 16.297 2.447 -21.75 1 35.53 1 MET B C 1
ATOM 844 O O . MET B 1 1 ? 15.148 2.807 -22.016 1 35.53 1 MET B O 1
ATOM 848 N N . GLU B 1 2 ? 16.406 1.237 -22.062 1 42.75 2 GLU B N 1
ATOM 849 C CA . GLU B 1 2 ? 15.359 0.228 -22.188 1 42.75 2 GLU B CA 1
ATOM 850 C C . GLU B 1 2 ? 14.445 0.245 -20.969 1 42.75 2 GLU B C 1
ATOM 852 O O . GLU B 1 2 ? 14.898 0.039 -19.828 1 42.75 2 GLU B O 1
ATOM 857 N N . HIS B 1 3 ? 13.633 1.261 -20.734 1 51.72 3 HIS B N 1
ATOM 858 C CA . HIS B 1 3 ? 12.656 1.108 -19.656 1 51.72 3 HIS B CA 1
ATOM 859 C C . HIS B 1 3 ? 12.195 -0.339 -19.547 1 51.72 3 HIS B C 1
ATOM 861 O O . HIS B 1 3 ? 11.789 -0.951 -20.531 1 51.72 3 HIS B O 1
ATOM 867 N N . SER B 1 4 ? 12.852 -1.098 -18.719 1 63.5 4 SER B N 1
ATOM 868 C CA . SER B 1 4 ? 12.617 -2.537 -18.672 1 63.5 4 SER B CA 1
ATOM 869 C C . SER B 1 4 ? 11.125 -2.855 -18.562 1 63.5 4 SER B C 1
ATOM 871 O O . SER B 1 4 ? 10.445 -2.342 -17.672 1 63.5 4 SER B O 1
ATOM 873 N N . GLU B 1 5 ? 10.562 -3.168 -19.594 1 88.12 5 GLU B N 1
ATOM 874 C CA . GLU B 1 5 ? 9.156 -3.518 -19.766 1 88.12 5 GLU B CA 1
ATOM 875 C C . GLU B 1 5 ? 8.703 -4.539 -18.734 1 88.12 5 GLU B C 1
ATOM 877 O O . GLU B 1 5 ? 9.438 -5.473 -18.406 1 88.12 5 GLU B O 1
ATOM 882 N N . LEU B 1 6 ? 7.68 -4.254 -18.016 1 96.75 6 LEU B N 1
ATOM 883 C CA . LEU B 1 6 ? 7.121 -5.164 -17.016 1 96.75 6 LEU B CA 1
ATOM 884 C C . LEU B 1 6 ? 6.598 -6.438 -17.688 1 96.75 6 LEU B C 1
ATOM 886 O O . LEU B 1 6 ? 5.941 -6.375 -18.719 1 96.75 6 LEU B O 1
ATOM 890 N N . SER B 1 7 ? 7.023 -7.562 -17.141 1 97.44 7 SER B N 1
ATOM 891 C CA . SER B 1 7 ? 6.434 -8.844 -17.531 1 97.44 7 SER B CA 1
ATOM 892 C C . SER B 1 7 ? 5.738 -9.508 -16.344 1 97.44 7 SER B C 1
ATOM 894 O O . SER B 1 7 ? 6.262 -9.508 -15.234 1 97.44 7 SER B O 1
ATOM 896 N N . VAL B 1 8 ? 4.582 -9.945 -16.562 1 97.38 8 VAL B N 1
ATOM 897 C CA . VAL B 1 8 ? 3.805 -10.703 -15.586 1 97.38 8 VAL B CA 1
ATOM 898 C C . VAL B 1 8 ? 3.426 -12.062 -16.156 1 97.38 8 VAL B C 1
ATOM 900 O O . VAL B 1 8 ? 2.68 -12.141 -17.141 1 97.38 8 VAL B O 1
ATOM 903 N N . GLN B 1 9 ? 3.98 -13.07 -15.594 1 96.38 9 GLN B N 1
ATOM 904 C CA . GLN B 1 9 ? 3.682 -14.414 -16.062 1 96.38 9 GLN B CA 1
ATOM 905 C C . GLN B 1 9 ? 2.963 -15.227 -14.992 1 96.38 9 GLN B C 1
ATOM 907 O O . GLN B 1 9 ? 3.412 -15.289 -13.852 1 96.38 9 GLN B O 1
ATOM 912 N N . LYS B 1 10 ? 1.849 -15.836 -15.359 1 94 10 LYS B N 1
ATOM 913 C CA . LYS B 1 10 ? 1.118 -16.719 -14.453 1 94 10 LYS B CA 1
ATOM 914 C C . LYS B 1 10 ? 1.491 -18.172 -14.695 1 94 10 LYS B C 1
ATOM 916 O O . LYS B 1 10 ? 1.504 -18.641 -15.836 1 94 10 LYS B O 1
ATOM 921 N N . ILE B 1 11 ? 1.891 -18.75 -13.633 1 91.19 11 ILE B N 1
ATOM 922 C CA . ILE B 1 11 ? 2.273 -20.156 -13.727 1 91.19 11 ILE B CA 1
ATOM 923 C C . ILE B 1 11 ? 1.451 -20.984 -12.734 1 91.19 11 ILE B C 1
ATOM 925 O O . ILE B 1 11 ? 1.23 -20.562 -11.602 1 91.19 11 ILE B O 1
ATOM 929 N N . LEU B 1 12 ? 0.889 -22.062 -13.188 1 82.56 12 LEU B N 1
ATOM 930 C CA . LEU B 1 12 ? 0.285 -23.031 -12.289 1 82.56 12 LEU B CA 1
ATOM 931 C C . LEU B 1 12 ? 1.285 -24.125 -11.93 1 82.56 12 LEU B C 1
ATOM 933 O O . LEU B 1 12 ? 1.848 -24.781 -12.812 1 82.56 12 LEU B O 1
ATOM 937 N N . ASP B 1 13 ? 1.773 -24.047 -10.766 1 78.25 13 ASP B N 1
ATOM 938 C CA . ASP B 1 13 ? 2.701 -25.078 -10.281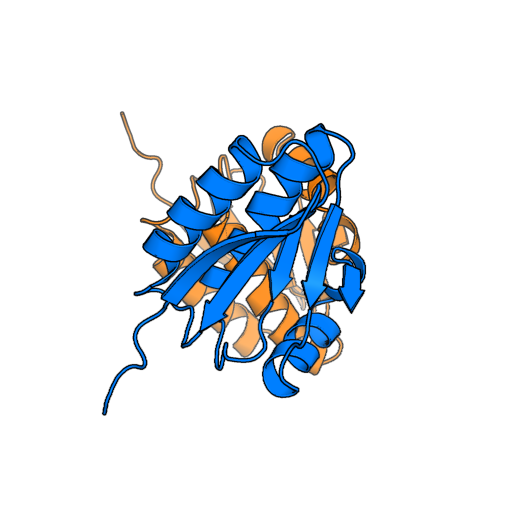 1 78.25 13 ASP B CA 1
ATOM 939 C C . ASP B 1 13 ? 2 -26.047 -9.344 1 78.25 13 ASP B C 1
ATOM 941 O O . ASP B 1 13 ? 1.988 -25.844 -8.125 1 78.25 13 ASP B O 1
ATOM 945 N N . GLY B 1 14 ? 1.614 -27.109 -9.836 1 77.81 14 GLY B N 1
ATOM 946 C CA . GLY B 1 14 ? 0.769 -27.984 -9.047 1 77.81 14 GLY B CA 1
ATOM 947 C C . GLY B 1 14 ? -0.507 -27.312 -8.57 1 77.81 14 GLY B C 1
ATOM 948 O O . GLY B 1 14 ? -1.283 -26.812 -9.375 1 77.81 14 GLY B O 1
ATOM 949 N N . SER B 1 15 ? -0.677 -27.219 -7.211 1 76.62 15 SER B N 1
ATOM 950 C CA . SER B 1 15 ? -1.856 -26.594 -6.637 1 76.62 15 SER B CA 1
ATOM 951 C C . SER B 1 15 ? -1.576 -25.141 -6.273 1 76.62 15 SER B C 1
ATOM 953 O O . SER B 1 15 ? -2.486 -24.406 -5.879 1 76.62 15 SER B O 1
ATOM 955 N N . LYS B 1 16 ? -0.32 -24.797 -6.652 1 84.31 16 LYS B N 1
ATOM 956 C CA . LYS B 1 16 ? 0.057 -23.453 -6.258 1 84.31 16 LYS B CA 1
ATOM 957 C C . LYS B 1 16 ? -0.094 -22.469 -7.418 1 84.31 16 LYS B C 1
ATOM 959 O O . LYS B 1 16 ? 0.28 -22.781 -8.555 1 84.31 16 LYS B O 1
ATOM 964 N N . CYS B 1 17 ? -0.73 -21.359 -7.137 1 93.38 17 CYS B N 1
ATOM 965 C CA . CYS B 1 17 ? -0.779 -20.25 -8.086 1 93.38 17 CYS B CA 1
ATOM 966 C C . CYS B 1 17 ? 0.444 -19.359 -7.941 1 93.38 17 CYS B C 1
ATOM 968 O O . CYS B 1 17 ? 0.709 -18.828 -6.859 1 93.38 17 CYS B O 1
ATOM 970 N N . LYS B 1 18 ? 1.171 -19.266 -9.008 1 95.62 18 LYS B N 1
ATOM 971 C CA . LYS B 1 18 ? 2.41 -18.5 -8.969 1 95.62 18 LYS B CA 1
ATOM 972 C C . LYS B 1 18 ? 2.424 -17.422 -10.055 1 95.62 18 LYS B C 1
ATOM 974 O O . LYS B 1 18 ? 2.029 -17.672 -11.195 1 95.62 18 LYS B O 1
ATOM 979 N N . ILE B 1 19 ? 2.893 -16.219 -9.688 1 96.56 19 ILE B N 1
ATOM 980 C CA . ILE B 1 19 ? 3.127 -15.109 -10.609 1 96.56 19 ILE B CA 1
ATOM 981 C C . ILE B 1 19 ? 4.613 -14.758 -10.633 1 96.56 19 ILE B C 1
ATOM 983 O O . ILE B 1 19 ? 5.238 -14.625 -9.578 1 96.56 19 ILE B O 1
ATOM 987 N N . VAL B 1 20 ? 5.129 -14.648 -11.836 1 97.56 20 VAL B N 1
ATOM 988 C CA . VAL B 1 20 ? 6.527 -14.266 -12 1 97.56 20 VAL B CA 1
ATOM 989 C C . VAL B 1 20 ? 6.613 -12.852 -12.555 1 97.56 20 VAL B C 1
ATOM 991 O O . VAL B 1 20 ? 6.039 -12.555 -13.609 1 97.56 20 VAL B O 1
ATOM 994 N N . LEU B 1 21 ? 7.367 -12.008 -11.828 1 98.19 21 LEU B N 1
ATOM 995 C CA . LEU B 1 21 ? 7.504 -10.617 -12.227 1 98.19 21 LEU B CA 1
ATOM 996 C C . LEU B 1 21 ? 8.914 -10.32 -12.727 1 98.19 21 LEU B C 1
ATOM 998 O O . LEU B 1 21 ? 9.891 -10.805 -12.148 1 98.19 21 LEU B O 1
ATOM 1002 N N . SER B 1 22 ? 8.953 -9.531 -13.758 1 97.94 22 SER B N 1
ATOM 1003 C CA . SER B 1 22 ? 10.219 -8.984 -14.234 1 97.94 22 SER B CA 1
ATOM 1004 C C . SER B 1 22 ? 10.086 -7.52 -14.625 1 97.94 22 SER B C 1
ATOM 1006 O O . SER B 1 22 ? 9.008 -7.082 -15.047 1 97.94 22 SER B O 1
ATOM 1008 N N . GLY B 1 23 ? 11.18 -6.773 -14.406 1 97.62 23 GLY B N 1
ATOM 1009 C CA . GLY B 1 23 ? 11.172 -5.371 -14.781 1 97.62 23 GLY B CA 1
ATOM 1010 C C . GLY B 1 23 ? 10.82 -4.445 -13.633 1 97.62 23 GLY B C 1
ATOM 1011 O O . GLY B 1 23 ? 11.336 -4.594 -12.531 1 97.62 23 GLY B O 1
ATOM 1012 N N . GLU B 1 24 ? 10.07 -3.383 -13.984 1 97.44 24 GLU B N 1
ATOM 1013 C CA . GLU B 1 24 ? 9.766 -2.352 -12.992 1 97.44 24 GLU B CA 1
ATOM 1014 C C . GLU B 1 24 ? 8.266 -2.121 -12.875 1 97.44 24 GLU B C 1
ATOM 1016 O O . GLU B 1 24 ? 7.543 -2.174 -13.867 1 97.44 24 GLU B O 1
ATOM 1021 N N . ILE B 1 25 ? 7.832 -1.893 -11.633 1 97.06 25 ILE B N 1
ATOM 1022 C CA . ILE B 1 25 ? 6.449 -1.504 -11.391 1 97.06 25 ILE B CA 1
ATOM 1023 C C . ILE B 1 25 ? 6.395 -0.047 -10.938 1 97.06 25 ILE B C 1
ATOM 1025 O O . ILE B 1 25 ? 6.867 0.288 -9.844 1 97.06 25 ILE B O 1
ATOM 1029 N N . ASP B 1 26 ? 5.891 0.732 -11.789 1 93.19 26 ASP B N 1
ATOM 1030 C CA . ASP B 1 26 ? 5.707 2.156 -11.523 1 93.19 26 ASP B CA 1
ATOM 1031 C C . ASP B 1 26 ? 4.363 2.646 -12.062 1 93.19 26 ASP B C 1
ATOM 1033 O O . ASP B 1 26 ? 3.496 1.841 -12.406 1 93.19 26 ASP B O 1
ATOM 1037 N N . ILE B 1 27 ? 4.234 3.934 -12.133 1 87.69 27 ILE B N 1
ATOM 1038 C CA . ILE B 1 27 ? 2.947 4.52 -12.492 1 87.69 27 ILE B CA 1
ATOM 1039 C C . ILE B 1 27 ? 2.572 4.094 -13.914 1 87.69 27 ILE B C 1
ATOM 1041 O O . ILE B 1 27 ? 1.389 3.949 -14.227 1 87.69 27 ILE B O 1
ATOM 1045 N N . TYR B 1 28 ? 3.561 3.801 -14.68 1 91.06 28 TYR B N 1
ATOM 1046 C CA . TYR B 1 28 ? 3.307 3.504 -16.094 1 91.06 28 TYR B CA 1
ATOM 1047 C C . TYR B 1 28 ? 2.936 2.037 -16.281 1 91.06 28 TYR B C 1
ATOM 1049 O O . TYR B 1 28 ? 2.209 1.689 -17.219 1 91.06 28 TYR B O 1
ATOM 1057 N N . THR B 1 29 ? 3.396 1.163 -15.422 1 95 29 THR B N 1
ATOM 1058 C CA . THR B 1 29 ? 3.193 -0.27 -15.609 1 95 29 THR B CA 1
ATOM 1059 C C . THR B 1 29 ? 2.223 -0.817 -14.562 1 95 29 THR B C 1
ATOM 1061 O O . THR B 1 29 ? 1.8 -1.973 -14.648 1 95 29 THR B O 1
ATOM 1064 N N . SER B 1 30 ? 1.823 -0.018 -13.656 1 94.75 30 SER B N 1
ATOM 1065 C CA . SER B 1 30 ? 1.042 -0.438 -12.5 1 94.75 30 SER B CA 1
ATOM 1066 C C . SER B 1 30 ? -0.332 -0.953 -12.914 1 94.75 30 SER B C 1
ATOM 1068 O O . SER B 1 30 ? -0.865 -1.88 -12.305 1 94.75 30 SER B O 1
ATOM 1070 N N . GLN B 1 31 ? -0.921 -0.291 -13.922 1 93.38 31 GLN B N 1
ATOM 1071 C CA . GLN B 1 31 ? -2.248 -0.73 -14.344 1 93.38 31 GLN B CA 1
ATOM 1072 C C . GLN B 1 31 ? -2.213 -2.166 -14.859 1 93.38 31 GLN B C 1
ATOM 1074 O O . GLN B 1 31 ? -3.104 -2.963 -14.555 1 93.38 31 GLN B O 1
ATOM 1079 N N . ARG B 1 32 ? -1.288 -2.404 -15.625 1 94.56 32 ARG B N 1
ATOM 1080 C CA . ARG B 1 32 ? -1.122 -3.771 -16.109 1 94.56 32 ARG B CA 1
ATOM 1081 C C . ARG B 1 32 ? -0.899 -4.738 -14.953 1 94.56 32 ARG B C 1
ATOM 1083 O O . ARG B 1 32 ? -1.515 -5.805 -14.898 1 94.56 32 ARG B O 1
ATOM 1090 N N . PHE B 1 33 ? -0.032 -4.406 -14.062 1 96.94 33 PHE B N 1
ATOM 1091 C CA . PHE B 1 33 ? 0.233 -5.23 -12.891 1 96.94 33 PHE B CA 1
ATOM 1092 C C . PHE B 1 33 ? -1.043 -5.465 -12.094 1 96.94 33 PHE B C 1
ATOM 1094 O O . PHE B 1 33 ? -1.354 -6.602 -11.727 1 96.94 33 PHE B O 1
ATOM 1101 N N . LYS B 1 34 ? -1.757 -4.434 -11.883 1 96.44 34 LYS B N 1
ATOM 1102 C CA . LYS B 1 34 ? -3.01 -4.52 -11.141 1 96.44 34 LYS B CA 1
ATOM 1103 C C . LYS B 1 34 ? -3.975 -5.5 -11.797 1 96.44 34 LYS B C 1
ATOM 1105 O O . LYS B 1 34 ? -4.527 -6.379 -11.133 1 96.44 34 LYS B O 1
ATOM 1110 N N . ASN B 1 35 ? -4.18 -5.352 -13.086 1 96.12 35 ASN B N 1
ATOM 1111 C CA . ASN B 1 35 ? -5.105 -6.211 -13.82 1 96.12 35 ASN B CA 1
ATOM 1112 C C . ASN B 1 35 ? -4.695 -7.68 -13.734 1 96.12 35 ASN B C 1
ATOM 1114 O O . ASN B 1 35 ? -5.523 -8.547 -13.445 1 96.12 35 ASN B O 1
ATOM 1118 N N . GLU B 1 36 ? -3.451 -7.902 -13.961 1 95.88 36 GLU B N 1
ATOM 1119 C CA . GLU B 1 36 ? -2.947 -9.273 -13.969 1 95.88 36 GLU B CA 1
ATOM 1120 C C . GLU B 1 36 ? -3.012 -9.898 -12.578 1 95.88 36 GLU B C 1
ATOM 1122 O O . GLU B 1 36 ? -3.379 -11.062 -12.43 1 95.88 36 GLU B O 1
ATOM 1127 N N . LEU B 1 37 ? -2.635 -9.156 -11.594 1 96.62 37 LEU B N 1
ATOM 1128 C CA . LEU B 1 37 ? -2.672 -9.648 -10.219 1 96.62 37 LEU B CA 1
ATOM 1129 C C . LEU B 1 37 ? -4.105 -9.93 -9.789 1 96.62 37 LEU B C 1
ATOM 1131 O O . LEU B 1 37 ? -4.383 -10.969 -9.18 1 96.62 37 LEU B O 1
ATOM 1135 N N . ASN B 1 38 ? -5.008 -9.039 -10.141 1 94.56 38 ASN B N 1
ATOM 1136 C CA . ASN B 1 38 ? -6.414 -9.234 -9.805 1 94.56 38 ASN B CA 1
ATOM 1137 C C . ASN B 1 38 ? -6.977 -10.492 -10.453 1 94.56 38 ASN B C 1
ATOM 1139 O O . ASN B 1 38 ? -7.734 -11.234 -9.828 1 94.56 38 ASN B O 1
ATOM 1143 N N . GLU B 1 39 ? -6.621 -10.641 -11.641 1 94.56 39 GLU B N 1
ATOM 1144 C CA . GLU B 1 39 ? -7.066 -11.836 -12.336 1 94.56 39 GLU B CA 1
ATOM 1145 C C . GLU B 1 39 ? -6.539 -13.102 -11.656 1 94.56 39 GLU B C 1
ATOM 1147 O O . GLU B 1 39 ? -7.27 -14.086 -11.508 1 94.56 39 GLU B O 1
ATOM 1152 N N . ALA B 1 40 ? -5.27 -13.086 -11.273 1 93.94 40 ALA B N 1
ATOM 1153 C CA . ALA B 1 40 ? -4.668 -14.234 -10.594 1 93.94 40 ALA B CA 1
ATOM 1154 C C . ALA B 1 40 ? -5.363 -14.516 -9.266 1 93.94 40 ALA B C 1
ATOM 1156 O O . ALA B 1 40 ? -5.645 -15.672 -8.945 1 93.94 40 ALA B O 1
ATOM 1157 N N . VAL B 1 41 ? -5.672 -13.492 -8.5 1 93.25 41 VAL B N 1
ATOM 1158 C CA . VAL B 1 41 ? -6.32 -13.625 -7.199 1 93.25 41 VAL B CA 1
ATOM 1159 C C . VAL B 1 41 ? -7.715 -14.227 -7.375 1 93.25 41 VAL B C 1
ATOM 1161 O O . VAL B 1 41 ? -8.133 -15.07 -6.586 1 93.25 41 VAL B O 1
ATOM 1164 N N . LYS B 1 42 ? -8.352 -13.812 -8.43 1 90.38 42 LYS B N 1
ATOM 1165 C CA . LYS B 1 42 ? -9.719 -14.266 -8.68 1 90.38 42 LYS B CA 1
ATOM 1166 C C . LYS B 1 42 ? -9.734 -15.727 -9.125 1 90.38 42 LYS B C 1
ATOM 1168 O O . LYS B 1 42 ? -10.672 -16.469 -8.82 1 90.38 42 LYS B O 1
ATOM 1173 N N . THR B 1 43 ? -8.734 -16.062 -9.797 1 88.94 43 THR B N 1
ATOM 1174 C CA . THR B 1 43 ? -8.734 -17.391 -10.406 1 88.94 43 THR B CA 1
ATOM 1175 C C . THR B 1 43 ? -8.094 -18.406 -9.477 1 88.94 43 THR B C 1
ATOM 1177 O O . THR B 1 43 ? -8.414 -19.594 -9.539 1 88.94 43 THR B O 1
ATOM 1180 N N . CYS B 1 44 ? -7.191 -17.859 -8.641 1 86.88 44 CYS B N 1
ATOM 1181 C CA . CYS B 1 44 ? -6.496 -18.734 -7.707 1 86.88 44 CYS B CA 1
ATOM 1182 C C . CYS B 1 44 ? -7.305 -18.922 -6.43 1 86.88 44 CYS B C 1
ATOM 1184 O O . CYS B 1 44 ? -7.688 -17.953 -5.781 1 86.88 44 CYS B O 1
ATOM 1186 N N . ASN B 1 45 ? -7.773 -20.016 -6.082 1 81.75 45 ASN B N 1
ATOM 1187 C CA . ASN B 1 45 ? -8.516 -20.297 -4.859 1 81.75 45 ASN B CA 1
ATOM 1188 C C . ASN B 1 45 ? -7.605 -20.844 -3.76 1 81.75 45 ASN B C 1
ATOM 1190 O O . ASN B 1 45 ? -8.008 -21.703 -2.986 1 81.75 45 ASN B O 1
ATOM 1194 N N . ASP B 1 46 ? -6.352 -20.469 -3.795 1 90.31 46 ASP B N 1
ATOM 1195 C CA . ASP B 1 46 ? -5.332 -20.906 -2.844 1 90.31 46 ASP B CA 1
ATOM 1196 C C . ASP B 1 46 ? -4.312 -19.797 -2.588 1 90.31 46 ASP B C 1
ATOM 1198 O O . ASP B 1 46 ? -4.527 -18.641 -2.98 1 90.31 46 ASP B O 1
ATOM 1202 N N . ASP B 1 47 ? -3.246 -20.156 -1.903 1 94 47 ASP B N 1
ATOM 1203 C CA . ASP B 1 47 ? -2.162 -19.203 -1.679 1 94 47 ASP B CA 1
ATOM 1204 C C . ASP B 1 47 ? -1.548 -18.75 -3 1 94 47 ASP B C 1
ATOM 1206 O O . ASP B 1 47 ? -1.45 -19.547 -3.947 1 94 47 ASP B O 1
ATOM 1210 N N . LEU B 1 48 ? -1.243 -17.516 -3.064 1 95.62 48 LEU B N 1
ATOM 1211 C CA . LEU B 1 48 ? -0.604 -16.953 -4.246 1 95.62 48 L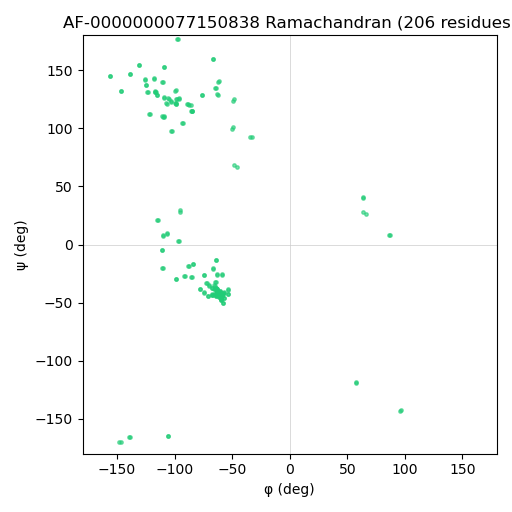EU B CA 1
ATOM 1212 C C . LEU B 1 48 ? 0.875 -16.672 -3.988 1 95.62 48 LEU B C 1
ATOM 1214 O O . LEU B 1 48 ? 1.232 -16.062 -2.979 1 95.62 48 LEU B O 1
ATOM 1218 N N . TYR B 1 49 ? 1.716 -17.219 -4.859 1 96.75 49 TYR B N 1
ATOM 1219 C CA . TYR B 1 49 ? 3.154 -16.984 -4.793 1 96.75 49 TYR B CA 1
ATOM 1220 C C . TYR B 1 49 ? 3.602 -15.992 -5.855 1 96.75 49 TYR B C 1
ATOM 1222 O O . TYR B 1 49 ? 3.32 -16.172 -7.043 1 96.75 49 TYR B O 1
ATOM 1230 N N . ILE B 1 50 ? 4.23 -14.93 -5.422 1 97.56 50 ILE B N 1
ATOM 1231 C CA . ILE B 1 50 ? 4.742 -13.914 -6.332 1 97.56 50 ILE B CA 1
ATOM 1232 C C . ILE B 1 50 ? 6.27 -13.969 -6.359 1 97.56 50 ILE B C 1
ATOM 1234 O O . ILE B 1 50 ? 6.926 -13.641 -5.371 1 97.56 50 ILE B O 1
ATOM 1238 N N . ASP B 1 51 ? 6.801 -14.422 -7.469 1 97.94 51 ASP B N 1
ATOM 1239 C CA . ASP B 1 51 ? 8.242 -14.516 -7.652 1 97.94 51 ASP B CA 1
ATOM 1240 C C . ASP B 1 51 ? 8.812 -13.211 -8.211 1 97.94 51 ASP B C 1
ATOM 1242 O O . ASP B 1 51 ? 8.492 -12.82 -9.328 1 97.94 51 ASP B O 1
ATOM 1246 N N . CYS B 1 52 ? 9.758 -12.57 -7.484 1 98.44 52 CYS B N 1
ATOM 1247 C CA . CYS B 1 52 ? 10.258 -11.242 -7.828 1 98.44 52 CYS B CA 1
ATOM 1248 C C . CYS B 1 52 ? 11.734 -11.297 -8.203 1 98.44 52 CYS B C 1
ATOM 1250 O O . CYS B 1 52 ? 12.43 -10.281 -8.156 1 98.44 52 CYS B O 1
ATOM 1252 N N . LYS B 1 53 ? 12.188 -12.438 -8.562 1 97.94 53 LYS B N 1
ATOM 1253 C CA . LYS B 1 53 ? 13.602 -12.633 -8.852 1 97.94 53 LYS B CA 1
ATOM 1254 C C . LYS B 1 53 ? 14.102 -11.625 -9.875 1 97.94 53 LYS B C 1
ATOM 1256 O O . LYS B 1 53 ? 15.219 -11.125 -9.766 1 97.94 53 LYS B O 1
ATOM 1261 N N . GLU B 1 54 ? 13.305 -11.305 -10.852 1 97.81 54 GLU B N 1
ATOM 1262 C CA . GLU B 1 54 ? 13.742 -10.422 -11.93 1 97.81 54 GLU B CA 1
ATOM 1263 C C . GLU B 1 54 ? 13.047 -9.07 -11.859 1 97.81 54 GLU B C 1
ATOM 1265 O O . GLU B 1 54 ? 13.062 -8.305 -12.82 1 97.81 54 GLU B O 1
ATOM 1270 N N . LEU B 1 55 ? 12.297 -8.828 -10.797 1 98.25 55 LEU B N 1
ATOM 1271 C CA . LEU B 1 55 ? 11.75 -7.5 -10.555 1 98.25 55 LEU B CA 1
ATOM 1272 C C . LEU B 1 55 ? 12.828 -6.555 -10.023 1 98.25 55 LEU B C 1
ATOM 1274 O O . LEU B 1 55 ? 13.453 -6.832 -9 1 98.25 55 LEU B O 1
ATOM 1278 N N . THR B 1 56 ? 12.984 -5.383 -10.625 1 97.75 56 THR B N 1
ATOM 1279 C CA . THR B 1 56 ? 14.125 -4.535 -10.289 1 97.75 56 THR B CA 1
ATOM 1280 C C . THR B 1 56 ? 13.672 -3.287 -9.539 1 97.75 56 THR B C 1
ATOM 1282 O O . THR B 1 56 ? 14.484 -2.607 -8.914 1 97.75 56 THR B O 1
ATOM 1285 N N . TYR B 1 57 ? 12.406 -3.016 -9.711 1 97.12 57 TYR B N 1
ATOM 1286 C CA . TYR B 1 57 ? 11.914 -1.802 -9.062 1 97.12 57 TYR B CA 1
ATOM 1287 C C . TYR B 1 57 ? 10.414 -1.879 -8.82 1 97.12 57 TYR B C 1
ATOM 1289 O O . TYR B 1 57 ? 9.672 -2.42 -9.641 1 97.12 57 TYR B O 1
ATOM 1297 N N . ILE B 1 58 ? 9.984 -1.295 -7.688 1 97.25 58 ILE B N 1
ATOM 1298 C CA . ILE B 1 58 ? 8.57 -1.121 -7.371 1 97.25 58 ILE B CA 1
ATOM 1299 C C . ILE B 1 58 ? 8.375 0.173 -6.586 1 97.25 58 ILE B C 1
ATOM 1301 O O . ILE B 1 58 ? 9.148 0.48 -5.68 1 97.25 58 ILE B O 1
ATOM 1305 N N . ASP B 1 59 ? 7.383 0.985 -7 1 94.38 59 ASP B N 1
ATOM 1306 C CA . ASP B 1 59 ? 7.125 2.219 -6.262 1 94.38 59 ASP B CA 1
ATOM 1307 C C . ASP B 1 59 ? 5.855 2.102 -5.422 1 94.38 59 ASP B C 1
ATOM 1309 O O . ASP B 1 59 ? 5.387 0.996 -5.148 1 94.38 59 ASP B O 1
ATOM 1313 N N . SER B 1 60 ? 5.375 3.174 -4.977 1 93.38 60 SER B N 1
ATOM 1314 C CA . SER B 1 60 ? 4.219 3.188 -4.086 1 93.38 60 SER B CA 1
ATOM 1315 C C . SER B 1 60 ? 2.977 2.643 -4.781 1 93.38 60 SER B C 1
ATOM 1317 O O . SER B 1 60 ? 2.133 2.008 -4.148 1 93.38 60 SER B O 1
ATOM 1319 N N . THR B 1 61 ? 2.893 2.881 -6.113 1 93.31 61 THR B N 1
ATOM 1320 C CA . THR B 1 61 ? 1.747 2.35 -6.844 1 93.31 61 THR B CA 1
ATOM 1321 C C . THR B 1 61 ? 1.746 0.824 -6.812 1 93.31 61 THR B C 1
ATOM 1323 O O . THR B 1 61 ? 0.712 0.203 -6.559 1 93.31 61 THR B O 1
ATOM 1326 N N . GLY B 1 62 ? 2.875 0.277 -7.035 1 96.69 62 GLY B N 1
ATOM 1327 C CA . GLY B 1 62 ? 3.014 -1.169 -6.961 1 96.69 62 GLY B CA 1
ATOM 1328 C C . GLY B 1 62 ? 2.738 -1.724 -5.574 1 96.69 62 GLY B C 1
ATOM 1329 O O . GLY B 1 62 ? 2.066 -2.748 -5.434 1 96.69 62 GLY B O 1
ATOM 1330 N N . LEU B 1 63 ? 3.201 -1.048 -4.613 1 96.44 63 LEU B N 1
ATOM 1331 C CA . LEU B 1 63 ? 2.979 -1.477 -3.236 1 96.44 63 LEU B CA 1
ATOM 1332 C C . LEU B 1 63 ? 1.491 -1.452 -2.895 1 96.44 63 LEU B C 1
ATOM 1334 O O . LEU B 1 63 ? 0.983 -2.371 -2.248 1 96.44 63 LEU B O 1
ATOM 1338 N N . GLY B 1 64 ? 0.87 -0.418 -3.305 1 96.69 64 GLY B N 1
ATOM 1339 C CA . GLY B 1 64 ? -0.563 -0.322 -3.082 1 96.69 64 GLY B CA 1
ATOM 1340 C C . GLY B 1 64 ? -1.346 -1.442 -3.74 1 96.69 64 GLY B C 1
ATOM 1341 O O . GLY B 1 64 ? -2.303 -1.962 -3.162 1 96.69 64 GLY B O 1
ATOM 1342 N N . ILE B 1 65 ? -0.917 -1.771 -4.914 1 97.06 65 ILE B N 1
ATOM 1343 C CA . ILE B 1 65 ? -1.566 -2.854 -5.648 1 97.06 65 ILE B CA 1
ATOM 1344 C C . ILE B 1 65 ? -1.394 -4.168 -4.887 1 97.06 65 ILE B C 1
ATOM 1346 O O . ILE B 1 65 ? -2.336 -4.953 -4.773 1 97.06 65 ILE B O 1
ATOM 1350 N N . LEU B 1 66 ? -0.212 -4.43 -4.332 1 97.44 66 LEU B N 1
ATOM 1351 C CA . LEU B 1 66 ? 0.021 -5.613 -3.514 1 97.44 66 LEU B CA 1
ATOM 1352 C C . LEU B 1 66 ? -0.889 -5.617 -2.289 1 97.44 66 LEU B C 1
ATOM 1354 O O . LEU B 1 66 ? -1.496 -6.637 -1.963 1 97.44 66 LEU B O 1
ATOM 1358 N N . VAL B 1 67 ? -1.057 -4.508 -1.695 1 96.19 67 VAL B N 1
ATOM 1359 C CA . VAL B 1 67 ? -1.909 -4.383 -0.518 1 96.19 67 VAL B CA 1
ATOM 1360 C C . VAL B 1 67 ? -3.367 -4.621 -0.908 1 96.19 67 VAL B C 1
ATOM 1362 O O . VAL B 1 67 ? -4.109 -5.285 -0.181 1 96.19 67 VAL B O 1
ATOM 1365 N N . GLY B 1 68 ? -3.758 -4.047 -1.997 1 94.69 68 GLY B N 1
ATOM 1366 C CA . GLY B 1 68 ? -5.102 -4.305 -2.492 1 94.69 68 GLY B CA 1
ATOM 1367 C C . GLY B 1 68 ? -5.379 -5.777 -2.73 1 94.69 68 GLY B C 1
ATOM 1368 O O . GLY B 1 68 ? -6.477 -6.258 -2.445 1 94.69 68 GLY B O 1
ATOM 1369 N N . ALA B 1 69 ? -4.426 -6.445 -3.277 1 95.31 69 ALA B N 1
ATOM 1370 C CA . ALA B 1 69 ? -4.57 -7.875 -3.539 1 95.31 69 ALA B CA 1
ATOM 1371 C C . ALA B 1 69 ? -4.691 -8.656 -2.238 1 95.31 69 ALA B C 1
ATOM 1373 O O . ALA B 1 69 ? -5.395 -9.672 -2.18 1 95.31 69 ALA B O 1
ATOM 1374 N N . LEU B 1 70 ? -3.984 -8.203 -1.251 1 93.62 70 LEU B N 1
ATOM 1375 C CA . LEU B 1 70 ? -4.035 -8.844 0.059 1 93.62 70 LEU B CA 1
ATOM 1376 C C . LEU B 1 70 ? -5.457 -8.844 0.611 1 93.62 70 LEU B C 1
ATOM 1378 O O . LEU B 1 70 ? -5.906 -9.836 1.184 1 93.62 70 LEU B O 1
ATOM 1382 N N . LYS B 1 71 ? -6.113 -7.734 0.443 1 91.88 71 LYS B N 1
ATOM 1383 C CA . LYS B 1 71 ? -7.504 -7.609 0.875 1 91.88 71 LYS B CA 1
ATOM 1384 C C . LYS B 1 71 ? -8.367 -8.719 0.287 1 91.88 71 LYS B C 1
ATOM 1386 O O . LYS B 1 71 ? -9.141 -9.359 1.003 1 91.88 71 LYS B O 1
ATOM 1391 N N . GLU B 1 72 ? -8.156 -8.992 -0.925 1 91.94 72 GLU B N 1
ATOM 1392 C CA . GLU B 1 72 ? -8.969 -9.984 -1.633 1 91.94 72 GLU B CA 1
ATOM 1393 C C . GLU B 1 72 ? -8.609 -11.398 -1.205 1 91.94 72 GLU B C 1
ATOM 1395 O O . GLU B 1 72 ? -9.492 -12.234 -0.993 1 91.94 72 GLU B O 1
ATOM 1400 N N . VAL B 1 73 ? -7.395 -11.633 -1.058 1 92.94 73 VAL B N 1
ATOM 1401 C CA . VAL B 1 73 ? -6.914 -12.977 -0.729 1 92.94 73 VAL B CA 1
ATOM 1402 C C . VAL B 1 73 ? -7.309 -13.328 0.703 1 92.94 73 VAL B C 1
ATOM 1404 O O . VAL B 1 73 ? -7.66 -14.477 0.99 1 92.94 73 VAL B O 1
ATOM 1407 N N . ARG B 1 74 ? -7.324 -12.383 1.594 1 92.25 74 ARG B N 1
ATOM 1408 C CA . ARG B 1 74 ? -7.609 -12.625 3.004 1 92.25 74 ARG B CA 1
ATOM 1409 C C . ARG B 1 74 ? -9.094 -12.891 3.223 1 92.25 74 ARG B C 1
ATOM 1411 O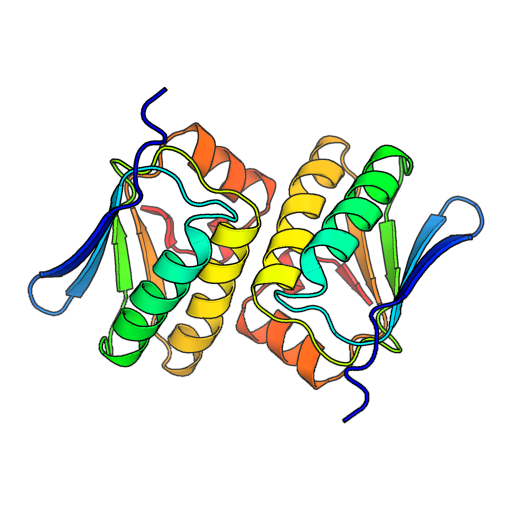 O . ARG B 1 74 ? -9.477 -13.555 4.188 1 92.25 74 ARG B O 1
ATOM 1418 N N . LYS B 1 75 ? -9.844 -12.359 2.33 1 88.62 75 LYS B N 1
ATOM 1419 C CA . LYS B 1 75 ? -11.266 -12.664 2.396 1 88.62 75 LYS B CA 1
ATOM 1420 C C . LYS B 1 75 ? -11.516 -14.164 2.299 1 88.62 75 LYS B C 1
ATOM 1422 O O . LYS B 1 75 ? -12.5 -14.672 2.834 1 88.62 75 LYS B O 1
ATOM 1427 N N . GLU B 1 76 ? -10.641 -14.867 1.689 1 88.81 76 GLU B N 1
ATOM 1428 C CA . GLU B 1 76 ? -10.773 -16.312 1.49 1 88.81 76 GLU B CA 1
ATOM 1429 C C . GLU B 1 76 ? -9.828 -17.078 2.4 1 88.81 76 GLU B C 1
ATOM 1431 O O . GLU B 1 76 ? -9.602 -18.281 2.197 1 88.81 76 GLU B O 1
ATOM 1436 N N . ASN B 1 77 ? -9.188 -16.422 3.34 1 91.69 77 ASN B N 1
ATOM 1437 C CA . ASN B 1 77 ? -8.273 -16.984 4.328 1 91.69 77 ASN B CA 1
ATOM 1438 C C . ASN B 1 77 ? -7.031 -17.578 3.67 1 91.69 77 ASN B C 1
ATOM 1440 O O . ASN B 1 77 ? -6.52 -18.609 4.102 1 91.69 77 ASN B O 1
ATOM 1444 N N . ASN B 1 78 ? -6.668 -17.047 2.523 1 93.31 78 ASN B N 1
ATOM 1445 C CA . ASN B 1 78 ? -5.426 -17.406 1.844 1 93.31 78 ASN B CA 1
ATOM 1446 C C . ASN B 1 78 ? -4.32 -16.391 2.135 1 93.31 78 ASN B C 1
ATOM 1448 O O . ASN B 1 78 ? -4.531 -15.422 2.859 1 93.31 78 ASN B O 1
ATOM 1452 N N . HIS B 1 79 ? -3.078 -16.75 1.542 1 93.75 79 HIS B N 1
ATOM 1453 C CA . HIS B 1 79 ? -1.925 -15.898 1.793 1 93.75 79 HIS B CA 1
ATOM 1454 C C . HIS B 1 79 ? -1.208 -15.539 0.494 1 93.75 79 HIS B C 1
ATOM 1456 O O . HIS B 1 79 ? -1.384 -16.219 -0.521 1 93.75 79 HIS B O 1
ATOM 1462 N N . ILE B 1 80 ? -0.55 -14.398 0.595 1 95.69 80 ILE B N 1
ATOM 1463 C CA . ILE B 1 80 ? 0.36 -14.039 -0.487 1 95.69 80 ILE B CA 1
ATOM 1464 C C . ILE B 1 80 ? 1.805 -14.211 -0.024 1 95.69 80 ILE B C 1
ATOM 1466 O O . ILE B 1 80 ? 2.209 -13.641 0.991 1 95.69 80 ILE B O 1
ATOM 1470 N N . TYR B 1 81 ? 2.52 -15.055 -0.727 1 96.56 81 TYR B N 1
ATOM 1471 C CA . TYR B 1 81 ? 3.951 -15.234 -0.516 1 96.56 81 TYR B CA 1
ATOM 1472 C C . TYR B 1 81 ? 4.762 -14.438 -1.534 1 96.56 81 TYR B C 1
ATOM 1474 O O . TYR B 1 81 ? 4.551 -14.57 -2.742 1 96.56 81 TYR B O 1
ATOM 1482 N N . ILE B 1 82 ? 5.594 -13.562 -1.045 1 98 82 ILE B N 1
ATOM 1483 C CA . ILE B 1 82 ? 6.512 -12.812 -1.896 1 98 82 ILE B CA 1
ATOM 1484 C C . ILE B 1 82 ? 7.891 -13.461 -1.865 1 98 82 ILE B C 1
ATOM 1486 O O . ILE B 1 82 ? 8.523 -13.547 -0.808 1 98 82 ILE B O 1
ATOM 1490 N N . CYS B 1 83 ? 8.359 -13.859 -3.033 1 97.81 83 CYS B N 1
ATOM 1491 C CA . CYS B 1 83 ? 9.57 -14.68 -3.096 1 97.81 83 CYS B CA 1
ATOM 1492 C C . CYS B 1 83 ? 10.672 -13.969 -3.861 1 97.81 83 CYS B C 1
ATOM 1494 O O . CYS B 1 83 ? 10.398 -13.242 -4.82 1 97.81 83 CYS B O 1
ATOM 1496 N N . ASN B 1 84 ? 11.953 -14.148 -3.391 1 98.25 84 ASN B N 1
ATOM 1497 C CA . ASN B 1 84 ? 13.164 -13.781 -4.113 1 98.25 84 ASN B CA 1
ATOM 1498 C C . ASN B 1 84 ? 13.242 -12.273 -4.348 1 98.25 84 ASN B C 1
ATOM 1500 O O . ASN B 1 84 ? 13.57 -11.828 -5.449 1 98.25 84 ASN B O 1
ATOM 1504 N N . LEU B 1 85 ? 12.859 -11.531 -3.361 1 97.94 85 LEU B N 1
ATOM 1505 C CA . LEU B 1 85 ? 12.977 -10.086 -3.463 1 97.94 85 LEU B CA 1
ATOM 1506 C C . LEU B 1 85 ? 14.438 -9.664 -3.58 1 97.94 85 LEU B C 1
ATOM 1508 O O . LEU B 1 85 ? 15.297 -10.172 -2.854 1 97.94 85 LEU B O 1
ATOM 1512 N N . LYS B 1 86 ? 14.672 -8.805 -4.457 1 98 86 LYS B N 1
ATOM 1513 C CA . LYS B 1 86 ? 15.992 -8.18 -4.469 1 98 86 LYS B CA 1
ATOM 1514 C C . LYS B 1 86 ? 16.203 -7.312 -3.229 1 98 86 LYS B C 1
ATOM 1516 O O . LYS B 1 86 ? 15.227 -6.848 -2.621 1 98 86 LYS B O 1
ATOM 1521 N N . ASP B 1 87 ? 17.406 -7.027 -2.896 1 97.06 87 ASP B N 1
ATOM 1522 C CA . ASP B 1 87 ? 17.75 -6.363 -1.648 1 97.06 87 ASP B CA 1
ATOM 1523 C C . ASP B 1 87 ? 17.062 -5.004 -1.538 1 97.06 87 ASP B C 1
ATOM 1525 O O . ASP B 1 87 ? 16.547 -4.648 -0.479 1 97.06 87 ASP B O 1
ATOM 1529 N N . ASN B 1 88 ? 17.078 -4.254 -2.619 1 96.12 88 ASN B N 1
ATOM 1530 C CA . ASN B 1 88 ? 16.5 -2.916 -2.592 1 96.12 88 ASN B CA 1
ATOM 1531 C C . ASN B 1 88 ? 15 -2.963 -2.332 1 96.12 88 ASN B C 1
ATOM 1533 O O . ASN B 1 88 ? 14.469 -2.127 -1.602 1 96.12 88 ASN B O 1
ATOM 1537 N N . ILE B 1 89 ? 14.344 -3.961 -2.889 1 97.38 89 ILE B N 1
ATOM 1538 C CA . ILE B 1 89 ? 12.898 -4.086 -2.715 1 97.38 89 ILE B CA 1
ATOM 1539 C C . ILE B 1 89 ? 12.594 -4.66 -1.334 1 97.38 89 ILE B C 1
ATOM 1541 O O . ILE B 1 89 ? 11.641 -4.238 -0.675 1 97.38 89 ILE B O 1
ATOM 1545 N N . LYS B 1 90 ? 13.414 -5.582 -0.925 1 97 90 LYS B N 1
ATOM 1546 C CA . LYS B 1 90 ? 13.258 -6.148 0.413 1 97 90 LYS B CA 1
ATOM 1547 C C . LYS B 1 90 ? 13.391 -5.066 1.483 1 97 90 LYS B C 1
ATOM 1549 O O . LYS B 1 90 ? 12.609 -5.043 2.441 1 97 90 LYS B O 1
ATOM 1554 N N . LYS B 1 91 ? 14.32 -4.223 1.336 1 94.5 91 LYS B N 1
ATOM 1555 C CA . LYS B 1 91 ? 14.5 -3.117 2.27 1 94.5 91 LYS B CA 1
ATOM 1556 C C . LYS B 1 91 ? 13.242 -2.254 2.348 1 94.5 91 LYS B C 1
ATOM 1558 O O . LYS B 1 91 ? 12.852 -1.815 3.432 1 94.5 91 LYS B O 1
ATOM 1563 N N . LEU B 1 92 ? 12.703 -2.035 1.207 1 94.06 92 LEU B N 1
ATOM 1564 C CA . LEU B 1 92 ? 11.469 -1.255 1.15 1 94.06 92 LEU B CA 1
ATOM 1565 C C . LEU B 1 92 ? 10.367 -1.918 1.971 1 94.06 92 LEU B C 1
ATOM 1567 O O . LEU B 1 92 ? 9.672 -1.247 2.732 1 94.06 92 LEU B O 1
ATOM 1571 N N . PHE B 1 93 ? 10.211 -3.221 1.881 1 96.31 93 PHE B N 1
ATOM 1572 C CA . PHE B 1 93 ? 9.219 -3.963 2.645 1 96.31 93 PHE B CA 1
ATOM 1573 C C . PHE B 1 93 ? 9.5 -3.859 4.141 1 96.31 93 PHE B C 1
ATOM 1575 O O . PHE B 1 93 ? 8.578 -3.68 4.938 1 96.31 93 PHE B O 1
ATOM 1582 N N . LEU B 1 94 ? 10.766 -3.896 4.492 1 94.62 94 LEU B N 1
ATOM 1583 C CA . LEU B 1 94 ? 11.156 -3.867 5.898 1 94.62 94 LEU B CA 1
ATOM 1584 C C . LEU B 1 94 ? 10.906 -2.492 6.508 1 94.62 94 LEU B C 1
ATOM 1586 O O . LEU B 1 94 ? 10.289 -2.385 7.57 1 94.62 94 LEU B O 1
ATOM 1590 N N . ILE B 1 95 ? 11.266 -1.468 5.789 1 92.62 95 ILE B N 1
ATOM 1591 C CA . ILE B 1 95 ? 11.148 -0.108 6.305 1 92.62 95 ILE B CA 1
ATOM 1592 C C . ILE B 1 95 ? 9.68 0.258 6.465 1 92.62 95 ILE B C 1
ATOM 1594 O O . ILE B 1 95 ? 9.297 0.921 7.434 1 92.62 95 ILE B O 1
ATOM 1598 N N . THR B 1 96 ? 8.867 -0.205 5.516 1 92.25 96 THR B N 1
ATOM 1599 C CA . THR B 1 96 ? 7.457 0.167 5.543 1 92.25 96 THR B CA 1
ATOM 1600 C C . THR B 1 96 ? 6.672 -0.746 6.48 1 92.25 96 THR B C 1
ATOM 1602 O O . THR B 1 96 ? 5.535 -0.443 6.84 1 92.25 96 THR B O 1
ATOM 1605 N N . GLY B 1 97 ? 7.27 -1.923 6.848 1 93.25 97 GLY B N 1
ATOM 1606 C CA . GLY B 1 97 ? 6.59 -2.895 7.691 1 93.25 97 GLY B CA 1
ATOM 1607 C C . GLY B 1 97 ? 5.727 -3.867 6.906 1 93.25 97 GLY B C 1
ATOM 1608 O O . GLY B 1 97 ? 4.996 -4.664 7.492 1 93.25 97 GLY B O 1
ATOM 1609 N N . LEU B 1 98 ? 5.82 -3.822 5.602 1 94.94 98 LEU B N 1
ATOM 1610 C CA . LEU B 1 98 ? 5 -4.703 4.777 1 94.94 98 LEU B CA 1
ATOM 1611 C C . LEU B 1 98 ? 5.402 -6.16 4.969 1 94.94 98 LEU B C 1
ATOM 1613 O O . LEU B 1 98 ? 4.6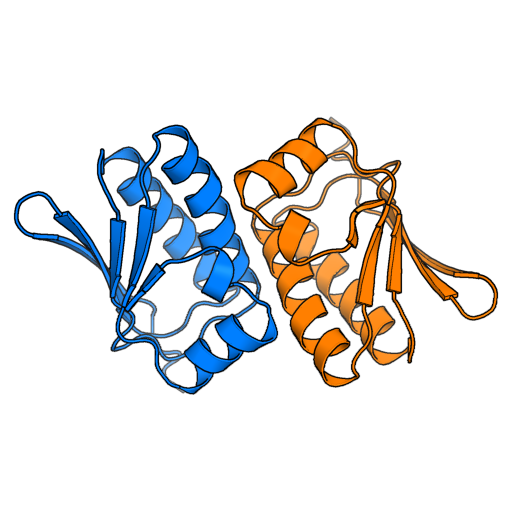29 -7.07 4.664 1 94.94 98 LEU B O 1
ATOM 1617 N N . ASP B 1 99 ? 6.594 -6.367 5.449 1 94.31 99 ASP B N 1
ATOM 1618 C CA . ASP B 1 99 ? 7.051 -7.723 5.734 1 94.31 99 ASP B CA 1
ATOM 1619 C C . ASP B 1 99 ? 6.203 -8.367 6.832 1 94.31 99 ASP B C 1
ATOM 1621 O O . ASP B 1 99 ? 6.23 -9.586 7.004 1 94.31 99 ASP B O 1
ATOM 1625 N N . LYS B 1 100 ? 5.441 -7.637 7.512 1 93.75 100 LYS B N 1
ATOM 1626 C CA . LYS B 1 100 ? 4.543 -8.164 8.539 1 93.75 100 LYS B CA 1
ATOM 1627 C C . LYS B 1 100 ? 3.199 -8.562 7.934 1 93.75 100 LYS B C 1
ATOM 1629 O O . LYS B 1 100 ? 2.418 -9.281 8.57 1 93.75 100 LYS B O 1
ATOM 1634 N N . LEU B 1 101 ? 2.902 -8.062 6.758 1 94 101 LEU B N 1
ATOM 1635 C CA . LEU B 1 101 ? 1.607 -8.305 6.133 1 94 101 LEU B CA 1
ATOM 1636 C C . LEU B 1 101 ? 1.701 -9.422 5.105 1 94 101 LEU B C 1
ATOM 1638 O O . LEU B 1 101 ? 0.719 -10.125 4.855 1 94 101 LEU B O 1
ATOM 1642 N N . PHE B 1 102 ? 2.879 -9.492 4.562 1 95.06 102 PHE B N 1
ATOM 1643 C CA . PHE B 1 102 ? 3.135 -10.508 3.551 1 95.06 102 PHE B CA 1
ATOM 1644 C C . PHE B 1 102 ? 4.07 -11.586 4.09 1 95.06 102 PHE B C 1
ATOM 1646 O O . PHE B 1 102 ? 4.879 -11.32 4.984 1 95.06 102 PHE B O 1
ATOM 1653 N N . LYS B 1 103 ? 3.93 -12.781 3.539 1 94.06 103 LYS B N 1
ATOM 1654 C CA . LYS B 1 103 ? 4.945 -13.797 3.791 1 94.06 103 LYS B CA 1
ATOM 1655 C C . LYS B 1 103 ? 6.113 -13.664 2.818 1 94.06 103 LYS B C 1
ATOM 1657 O O . LYS B 1 103 ? 5.941 -13.836 1.608 1 94.06 103 LYS B O 1
ATOM 1662 N N . ILE B 1 104 ? 7.254 -13.328 3.4 1 95 104 ILE B N 1
ATOM 1663 C CA . ILE B 1 104 ? 8.43 -13.133 2.559 1 95 104 ILE B CA 1
ATOM 1664 C C . ILE B 1 104 ? 9.289 -14.398 2.566 1 95 104 ILE B C 1
ATOM 1666 O O . ILE B 1 104 ? 9.594 -14.938 3.631 1 95 104 ILE B O 1
ATOM 1670 N N . GLU B 1 105 ? 9.57 -14.898 1.504 1 89.19 105 GLU B N 1
ATOM 1671 C CA . GLU B 1 105 ? 10.391 -16.094 1.359 1 89.19 105 GLU B CA 1
ATOM 1672 C C . GLU B 1 105 ? 11.625 -15.82 0.496 1 89.19 105 GLU B C 1
ATOM 1674 O O . GLU B 1 105 ? 11.539 -15.094 -0.493 1 89.19 105 GLU B O 1
#

Solvent-accessible surface area (backbone atoms only — not comparable to full-atom values): 10921 Å² total; per-residue (Å²): 127,80,71,56,65,62,41,81,42,82,41,77,57,86,86,37,35,32,35,40,36,30,25,38,30,32,86,86,40,27,62,60,49,43,53,53,50,50,51,47,57,70,69,37,91,48,46,37,35,37,37,24,71,54,34,78,44,69,40,32,45,34,50,6,39,54,46,48,48,42,39,61,38,44,74,71,74,36,51,53,34,43,28,47,60,39,69,74,58,43,48,52,29,56,63,43,45,46,56,78,67,37,45,73,84,127,80,73,55,63,62,43,82,44,82,43,76,56,85,87,37,35,32,36,40,36,30,24,39,30,31,86,88,40,28,62,59,50,42,54,53,50,50,51,48,56,71,69,36,92,48,47,35,36,36,36,24,71,53,35,78,45,69,40,33,44,33,50,6,40,53,44,47,50,41,38,59,38,45,74,71,75,38,50,52,35,43,27,48,60,40,68,74,57,42,48,50,29,56,62,41,45,46,55,78,67,38,46,75,86

InterPro domains:
  IPR002645 STAS domain [PF01740] (18-104)
  IPR002645 STAS domain [PS50801] (19-105)
  IPR003658 Anti-sigma factor antagonist [TIGR00377] (12-104)
  IPR036513 STAS domain superfamily [G3DSA:3.30.750.24] (8-105)
  IPR036513 STAS domain superfamily [SSF52091] (7-104)